Protein AF-A0AAW5QHX4-F1 (afdb_monomer_lite)

pLDDT: mean 93.36, std 10.66, range [34.94, 98.75]

Secondary structure (DSSP, 8-state):
---SSGGG--HHHHHHHTT---EEEEEEEETTEEEEEEEEESSPPPSS--EEEEEESSSSEEEEEESSS--EEEEE-----S-EEEEEEEETTT--EEEEEEETTEEEEEE--SS---SS-HHHHHHT-SSHHHHHHHT--EEEEEEEETTEEEEEEESSGGGTT-B---B-SSSEEEEEE-TTS-EEEEEEEE-PPPPPP--

Sequence (203 aa):
MTASTLAEMEIDDLVALASQDGFAGRLLDSSNHVEWERAVSFHPLGPTPDAGTLEALDADTLVEHGVFEEYTEHWRITDVSPDIEEYLLEDVETGATAVLVRVGECFAFGRSRDHAIGSEPLVEQILGAATVSDARALLDCEIAVGRIEDGRWTISASTLPYRSGRNLHPVFGHEIRTRDTAFDGTSITRRWRSVHPTPRSDT

Structure (mmCIF, N/CA/C/O backbone):
data_AF-A0AAW5QHX4-F1
#
_entry.id   AF-A0AAW5QHX4-F1
#
loop_
_atom_site.group_PDB
_atom_site.id
_atom_site.type_symbol
_atom_site.label_atom_id
_atom_site.label_alt_id
_atom_site.label_comp_id
_atom_site.label_asym_id
_atom_site.label_entity_id
_atom_site.label_seq_id
_atom_site.pdbx_PDB_ins_code
_atom_site.Cartn_x
_atom_site.Cartn_y
_atom_site.Cartn_z
_atom_site.occupancy
_atom_site.B_iso_or_equiv
_atom_site.auth_seq_id
_atom_site.auth_comp_id
_atom_site.auth_asym_id
_atom_site.auth_atom_id
_atom_site.pdbx_PDB_model_num
ATOM 1 N N . MET A 1 1 ? 2.110 -6.889 18.918 1.00 60.84 1 MET A N 1
ATOM 2 C CA . MET A 1 1 ? 0.668 -6.639 18.726 1.00 60.84 1 MET A CA 1
ATOM 3 C C . MET A 1 1 ? -0.068 -7.972 18.634 1.00 60.84 1 MET A C 1
ATOM 5 O O . MET A 1 1 ? 0.394 -8.837 17.899 1.00 60.84 1 MET A O 1
ATOM 9 N N . THR A 1 2 ? -1.151 -8.158 19.396 1.00 73.00 2 THR A N 1
ATOM 10 C CA . THR A 1 2 ? -1.965 -9.399 19.423 1.00 73.00 2 THR A CA 1
ATOM 11 C C . THR A 1 2 ? -3.389 -9.214 18.891 1.00 73.00 2 THR A C 1
ATOM 13 O O . THR A 1 2 ? -4.123 -10.195 18.797 1.00 73.00 2 THR A O 1
ATOM 16 N N . ALA A 1 3 ? -3.785 -7.977 18.570 1.00 81.00 3 ALA A N 1
ATOM 17 C CA . ALA A 1 3 ? -5.104 -7.660 18.035 1.00 81.00 3 ALA A CA 1
ATOM 18 C C . ALA A 1 3 ? -5.350 -8.399 16.711 1.00 81.00 3 ALA A C 1
ATOM 20 O O . ALA A 1 3 ? -4.496 -8.421 15.821 1.00 81.00 3 ALA A O 1
ATOM 21 N N . SER A 1 4 ? -6.526 -9.010 16.596 1.00 86.69 4 SER A N 1
ATOM 22 C CA . SER A 1 4 ? -6.960 -9.749 15.406 1.00 86.69 4 SER A CA 1
ATOM 23 C C . SER A 1 4 ? -7.750 -8.875 14.432 1.00 86.69 4 SER A C 1
ATOM 25 O O . SER A 1 4 ? -8.054 -9.318 13.324 1.00 86.69 4 SER A O 1
ATOM 27 N N . THR A 1 5 ? -8.084 -7.648 14.842 1.00 92.81 5 THR A N 1
ATOM 28 C CA . THR A 1 5 ? -8.862 -6.663 14.083 1.00 92.81 5 THR A CA 1
ATOM 29 C C . THR A 1 5 ? -8.418 -5.246 14.452 1.00 92.81 5 THR A C 1
ATOM 31 O O . THR A 1 5 ? -7.757 -5.044 15.472 1.00 92.81 5 THR A O 1
ATOM 34 N N . LEU A 1 6 ? -8.794 -4.249 13.648 1.00 91.62 6 LEU A N 1
ATOM 35 C CA . LEU A 1 6 ? -8.543 -2.840 13.970 1.00 91.62 6 LEU A CA 1
ATOM 36 C C . LEU A 1 6 ? -9.440 -2.347 15.119 1.00 91.62 6 LEU A C 1
ATOM 38 O O . LEU A 1 6 ? -9.006 -1.542 15.940 1.00 91.62 6 LEU A O 1
ATOM 42 N N . ALA A 1 7 ? -10.663 -2.882 15.231 1.00 93.31 7 ALA A N 1
ATOM 43 C CA . ALA A 1 7 ? -11.601 -2.568 16.309 1.00 93.31 7 ALA A CA 1
ATOM 44 C C . ALA A 1 7 ? -11.105 -2.954 17.716 1.00 93.31 7 ALA A C 1
ATOM 46 O O . ALA A 1 7 ? -11.607 -2.414 18.700 1.00 93.31 7 ALA A O 1
ATOM 47 N N . GLU A 1 8 ? -10.145 -3.873 17.822 1.00 93.88 8 GLU A N 1
ATOM 48 C CA . GLU A 1 8 ? -9.543 -4.311 19.089 1.00 93.88 8 GLU A CA 1
ATOM 49 C C . GLU A 1 8 ? -8.341 -3.459 19.528 1.00 93.88 8 GLU A C 1
ATOM 51 O O . GLU A 1 8 ? -7.884 -3.608 20.657 1.00 93.88 8 GLU A O 1
ATOM 56 N N . MET A 1 9 ? -7.803 -2.603 18.652 1.00 94.81 9 MET A N 1
ATOM 57 C CA . MET A 1 9 ? -6.551 -1.882 18.908 1.00 94.81 9 MET A CA 1
ATOM 58 C C . MET A 1 9 ? -6.767 -0.656 19.787 1.00 94.81 9 MET A C 1
ATOM 60 O O . MET A 1 9 ? -7.619 0.180 19.489 1.00 94.81 9 MET A O 1
ATOM 64 N N . GLU A 1 10 ? -5.974 -0.508 20.839 1.00 95.06 10 GLU A N 1
ATOM 65 C CA . GLU A 1 10 ? -5.978 0.696 21.674 1.00 95.06 10 GLU A CA 1
ATOM 66 C C . GLU A 1 10 ? -4.970 1.730 21.150 1.00 95.06 10 GLU A C 1
ATOM 68 O O . GLU A 1 10 ? -4.161 1.428 20.278 1.00 95.06 10 GLU A O 1
ATOM 73 N N . ILE A 1 11 ? -5.004 2.964 21.667 1.00 96.50 11 ILE A N 1
ATOM 74 C CA . ILE A 1 11 ? -4.164 4.070 21.162 1.00 96.50 11 ILE A CA 1
ATOM 75 C C . ILE A 1 11 ? -2.676 3.694 21.078 1.00 96.50 11 ILE A C 1
ATOM 77 O O . ILE A 1 11 ? -2.035 4.003 20.077 1.00 96.50 11 ILE A O 1
ATOM 81 N N . ASP A 1 12 ? -2.135 2.981 22.066 1.00 95.62 12 ASP A N 1
ATOM 82 C CA . ASP A 1 12 ? -0.731 2.552 22.048 1.00 95.62 12 ASP A CA 1
ATOM 83 C C . ASP A 1 12 ? -0.431 1.569 20.899 1.00 95.62 12 ASP A C 1
ATOM 85 O O . ASP A 1 12 ? 0.629 1.656 20.275 1.00 95.62 12 ASP A O 1
ATOM 89 N N . ASP A 1 13 ? -1.369 0.670 20.570 1.00 95.88 13 ASP A N 1
ATOM 90 C CA . ASP A 1 13 ? -1.253 -0.209 19.399 1.00 95.88 13 ASP A CA 1
ATOM 91 C C . ASP A 1 13 ? -1.285 0.612 18.104 1.00 95.88 13 ASP A C 1
ATOM 93 O O . ASP A 1 13 ? -0.508 0.346 17.189 1.00 95.88 13 ASP A O 1
ATOM 97 N N . LEU A 1 14 ? -2.151 1.630 18.030 1.00 97.00 14 LEU A N 1
ATOM 98 C CA . LEU A 1 14 ? -2.272 2.509 16.864 1.00 97.00 14 LEU A CA 1
ATOM 99 C C . LEU A 1 14 ? -1.002 3.337 16.641 1.00 97.00 14 LEU A C 1
ATOM 101 O O . LEU A 1 14 ? -0.522 3.434 15.515 1.00 97.00 14 LEU A O 1
ATOM 105 N N . VAL A 1 15 ? -0.417 3.889 17.705 1.00 97.25 15 VAL A N 1
ATOM 106 C CA . VAL A 1 15 ? 0.859 4.616 17.631 1.00 97.25 15 VAL A CA 1
ATOM 107 C C . VAL A 1 15 ? 1.984 3.688 17.171 1.00 97.25 15 VAL A C 1
ATOM 109 O O . VAL A 1 15 ? 2.786 4.076 16.323 1.00 97.25 15 VAL A O 1
ATOM 112 N N . ALA A 1 16 ? 2.024 2.448 17.669 1.00 95.88 16 ALA A N 1
ATOM 113 C CA . ALA A 1 16 ? 2.980 1.454 17.189 1.00 95.88 16 ALA A CA 1
ATOM 114 C C . ALA A 1 16 ? 2.744 1.097 15.710 1.00 95.88 16 ALA A C 1
ATOM 116 O O . ALA A 1 16 ? 3.697 0.944 14.953 1.00 95.88 16 ALA A O 1
ATOM 117 N N . LEU A 1 17 ? 1.487 0.997 15.272 1.00 95.56 17 LEU A N 1
ATOM 118 C CA . LEU A 1 17 ? 1.150 0.712 13.879 1.00 95.56 17 LEU A CA 1
ATOM 119 C C . LEU A 1 17 ? 1.551 1.853 12.938 1.00 95.56 17 LEU A C 1
ATOM 121 O O . LEU A 1 17 ? 2.014 1.596 11.827 1.00 95.56 17 LEU A O 1
ATOM 125 N N . ALA A 1 18 ? 1.406 3.094 13.403 1.00 96.75 18 ALA A N 1
ATOM 126 C CA . ALA A 1 18 ? 1.776 4.306 12.684 1.00 96.75 18 ALA A CA 1
ATOM 127 C C . ALA A 1 18 ? 3.294 4.483 12.518 1.00 96.75 18 ALA A C 1
ATOM 129 O O . ALA A 1 18 ? 3.707 5.342 11.748 1.00 96.75 18 ALA A O 1
ATOM 130 N N . SER A 1 19 ? 4.137 3.685 13.185 1.00 95.38 19 SER A N 1
ATOM 131 C CA . SER A 1 19 ? 5.585 3.703 12.935 1.00 95.38 19 SER A CA 1
ATOM 132 C C . SER A 1 19 ? 5.989 2.959 11.659 1.00 95.38 19 SER A C 1
ATOM 134 O O . SER A 1 19 ? 7.162 2.970 11.295 1.00 95.38 19 SER A O 1
ATOM 136 N N . GLN A 1 20 ? 5.060 2.236 11.032 1.00 95.81 20 GLN A N 1
ATOM 137 C CA . GLN A 1 20 ? 5.274 1.634 9.718 1.00 95.81 20 GLN A CA 1
ATOM 138 C C . GLN A 1 20 ? 5.227 2.709 8.633 1.00 95.81 20 GLN A C 1
ATOM 140 O O . GLN A 1 20 ? 4.690 3.789 8.858 1.00 95.81 20 GLN A O 1
ATOM 145 N N . ASP A 1 21 ? 5.721 2.383 7.444 1.00 94.25 21 ASP A N 1
ATOM 146 C CA . ASP A 1 21 ? 5.612 3.235 6.264 1.00 94.25 21 ASP A CA 1
ATOM 147 C C . ASP A 1 21 ? 5.217 2.398 5.041 1.00 94.25 21 ASP A C 1
ATOM 149 O O . ASP A 1 21 ? 5.340 1.169 5.039 1.00 94.25 21 ASP A O 1
ATOM 153 N N . GLY A 1 22 ? 4.703 3.062 4.014 1.00 95.81 22 GLY A N 1
ATOM 154 C CA . GLY A 1 22 ? 4.351 2.439 2.753 1.00 95.81 22 GLY A CA 1
ATOM 155 C C . GLY A 1 22 ? 3.412 3.290 1.911 1.00 95.81 22 GLY A C 1
ATOM 156 O O . GLY A 1 22 ? 2.576 4.052 2.404 1.00 95.81 22 GLY A O 1
ATOM 157 N N . PHE A 1 23 ? 3.512 3.102 0.605 1.00 97.50 23 PHE A N 1
ATOM 158 C CA . PHE A 1 23 ? 2.614 3.698 -0.368 1.00 97.50 23 PHE A CA 1
ATOM 159 C C . PHE A 1 23 ? 2.461 2.766 -1.572 1.00 97.50 2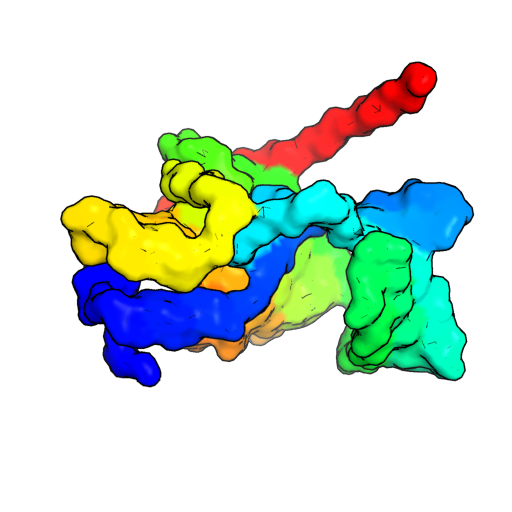3 PHE A C 1
ATOM 161 O O . PHE A 1 23 ? 3.187 1.784 -1.724 1.00 97.50 23 PHE A O 1
ATOM 168 N N . ALA A 1 24 ? 1.493 3.071 -2.428 1.00 97.81 24 ALA A N 1
ATOM 169 C CA . ALA A 1 24 ? 1.354 2.455 -3.736 1.00 97.81 24 ALA A CA 1
ATOM 170 C C . ALA A 1 24 ? 0.878 3.506 -4.738 1.00 97.81 24 ALA A C 1
ATOM 172 O O . ALA A 1 24 ? 0.090 4.395 -4.404 1.00 97.81 24 ALA A O 1
ATOM 173 N N . GLY A 1 25 ? 1.358 3.426 -5.971 1.00 95.69 25 GLY A N 1
ATOM 174 C CA . GLY A 1 25 ? 1.140 4.497 -6.926 1.00 95.69 25 GLY A CA 1
ATOM 175 C C . GLY A 1 25 ? 1.900 4.296 -8.220 1.00 95.69 25 GLY A C 1
ATOM 176 O O . GLY A 1 25 ? 2.147 3.162 -8.630 1.00 95.69 25 GLY A O 1
ATOM 177 N N . ARG A 1 26 ? 2.238 5.406 -8.869 1.00 93.38 26 ARG A N 1
ATOM 178 C CA . ARG A 1 26 ? 2.888 5.424 -10.178 1.00 93.38 26 ARG A CA 1
ATOM 179 C C . ARG A 1 26 ? 4.263 6.052 -10.071 1.00 93.38 26 ARG A C 1
ATOM 181 O O . ARG A 1 26 ? 4.447 7.013 -9.332 1.00 93.38 26 ARG A O 1
ATOM 188 N N . LEU A 1 27 ? 5.189 5.533 -10.864 1.00 93.50 27 LEU A N 1
ATOM 189 C CA . LEU A 1 27 ? 6.462 6.184 -11.117 1.00 93.50 27 LEU A CA 1
ATOM 190 C C . LEU A 1 27 ? 6.317 7.061 -12.361 1.00 93.50 27 LEU A C 1
ATOM 192 O O . LEU A 1 27 ? 5.899 6.577 -13.417 1.00 93.50 27 LEU A O 1
ATOM 196 N N . LEU A 1 28 ? 6.624 8.343 -12.227 1.00 94.44 28 LEU A N 1
ATOM 197 C CA . LEU A 1 28 ? 6.610 9.315 -13.310 1.00 94.44 28 LEU A CA 1
ATOM 198 C C . LEU A 1 28 ? 8.053 9.654 -13.680 1.00 94.44 28 LEU A C 1
ATOM 200 O O . LEU A 1 28 ? 8.866 9.942 -12.809 1.00 94.44 28 LEU A O 1
ATOM 204 N N . ASP A 1 29 ? 8.367 9.611 -14.971 1.00 93.62 29 ASP A N 1
ATOM 205 C CA . ASP A 1 29 ? 9.672 10.019 -15.485 1.00 93.62 29 ASP A CA 1
ATOM 206 C C . ASP A 1 29 ? 9.641 11.524 -15.778 1.00 93.62 29 ASP A C 1
ATOM 208 O O . ASP A 1 29 ? 9.031 11.976 -16.753 1.00 93.62 29 ASP A O 1
ATOM 212 N N . SER A 1 30 ? 10.268 12.302 -14.899 1.00 89.06 30 SER A N 1
ATOM 213 C CA . SER A 1 30 ? 10.600 13.698 -15.147 1.00 89.06 30 SER A CA 1
ATOM 214 C C . SER A 1 30 ? 12.003 13.703 -15.768 1.00 89.06 30 SER A C 1
ATOM 216 O O . SER A 1 30 ? 12.924 13.106 -15.248 1.00 89.06 30 SER A O 1
ATOM 218 N N . SER A 1 31 ? 12.228 14.385 -16.890 1.00 86.38 31 SER A N 1
ATOM 219 C CA . SER A 1 31 ? 13.462 14.267 -17.714 1.00 86.38 31 SER A CA 1
ATOM 220 C C . SER A 1 31 ? 14.851 14.197 -17.020 1.00 86.38 31 SER A C 1
ATOM 222 O O . SER A 1 31 ? 15.821 13.788 -17.658 1.00 86.38 31 SER A O 1
ATOM 224 N N . ASN A 1 32 ? 14.985 14.634 -15.763 1.00 91.88 32 ASN A N 1
ATOM 225 C CA . ASN A 1 32 ? 16.193 14.560 -14.939 1.00 91.88 32 ASN A CA 1
ATOM 226 C C . ASN A 1 32 ? 16.053 13.785 -13.603 1.00 91.88 32 ASN A C 1
ATOM 228 O O . ASN A 1 32 ? 17.057 13.665 -12.904 1.00 91.88 32 ASN A O 1
ATOM 232 N N . HIS A 1 33 ? 14.864 13.317 -13.215 1.00 95.75 33 HIS A N 1
ATOM 233 C CA . HIS A 1 33 ? 14.592 12.559 -11.984 1.00 95.75 33 HIS A CA 1
ATOM 234 C C . HIS A 1 33 ? 13.249 11.820 -12.085 1.00 95.75 33 HIS A C 1
ATOM 236 O O . HIS A 1 33 ? 12.408 12.172 -12.895 1.00 95.75 33 HIS A O 1
ATOM 242 N N . VAL A 1 34 ? 12.989 10.828 -11.247 1.00 96.94 34 VAL A N 1
ATOM 243 C CA . VAL A 1 34 ? 11.655 10.213 -11.185 1.00 96.94 34 VAL A CA 1
ATOM 244 C C . VAL A 1 34 ? 10.858 10.774 -10.014 1.00 96.94 34 VAL A C 1
ATOM 246 O O . VAL A 1 34 ? 11.438 11.188 -9.010 1.00 96.94 34 VAL A O 1
ATOM 249 N N . GLU A 1 35 ? 9.535 10.788 -10.149 1.00 96.62 35 GLU A N 1
ATOM 250 C CA . GLU A 1 35 ? 8.597 11.191 -9.099 1.00 96.62 35 GLU A CA 1
ATOM 251 C C . GLU A 1 35 ? 7.646 10.036 -8.768 1.00 96.62 35 GLU A C 1
ATOM 253 O O . GLU A 1 35 ? 7.089 9.392 -9.664 1.00 96.62 35 GLU A O 1
ATOM 258 N N . TRP A 1 36 ? 7.422 9.785 -7.479 1.00 95.62 36 TRP A N 1
ATOM 259 C CA . TRP A 1 36 ? 6.459 8.794 -7.005 1.00 95.62 36 TRP A CA 1
ATOM 260 C C . TRP A 1 36 ? 5.112 9.469 -6.736 1.00 95.62 36 TRP A C 1
ATOM 262 O O . TRP A 1 36 ? 4.875 10.094 -5.701 1.00 95.62 36 TRP A O 1
ATOM 272 N N . GLU A 1 37 ? 4.175 9.306 -7.669 1.00 94.25 37 GLU A N 1
ATOM 273 C CA . GLU A 1 37 ? 2.786 9.727 -7.489 1.00 94.25 37 GLU A CA 1
ATOM 274 C C . GLU A 1 37 ? 2.058 8.708 -6.602 1.00 94.25 37 GLU A C 1
ATOM 276 O O . GLU A 1 37 ? 1.642 7.637 -7.056 1.00 94.25 37 GLU A O 1
ATOM 281 N N . ARG A 1 38 ? 1.898 9.039 -5.316 1.00 95.31 38 ARG A N 1
ATOM 282 C CA . ARG A 1 38 ? 1.279 8.165 -4.307 1.00 95.31 38 ARG A CA 1
ATOM 283 C C . ARG A 1 38 ? -0.254 8.192 -4.402 1.00 95.31 38 ARG A C 1
ATOM 285 O O . ARG A 1 38 ? -0.908 9.076 -3.854 1.00 95.31 38 ARG A O 1
ATOM 292 N N . ALA A 1 39 ? -0.839 7.191 -5.062 1.00 95.50 39 ALA A N 1
ATOM 293 C CA . ALA A 1 39 ? -2.295 7.005 -5.150 1.00 95.50 39 ALA A CA 1
ATOM 294 C C . ALA A 1 39 ? -2.904 6.459 -3.843 1.00 95.50 39 ALA A C 1
ATOM 296 O O . ALA A 1 39 ? -4.051 6.747 -3.503 1.00 95.50 39 ALA A O 1
ATOM 297 N N . VAL A 1 40 ? -2.119 5.669 -3.111 1.00 97.50 40 VAL A N 1
ATOM 298 C CA . VAL A 1 40 ? -2.380 5.202 -1.750 1.00 97.50 40 VAL A CA 1
ATOM 299 C C . VAL A 1 40 ? -1.157 5.563 -0.921 1.00 97.50 40 VAL A C 1
ATOM 301 O O . VAL A 1 40 ? -0.047 5.202 -1.297 1.00 97.50 40 VAL A O 1
ATOM 304 N N . SER A 1 41 ? -1.342 6.242 0.209 1.00 97.12 41 SER A N 1
ATOM 305 C CA . SER A 1 41 ? -0.244 6.605 1.110 1.00 97.12 41 SER A CA 1
ATOM 306 C C . SER A 1 41 ? -0.620 6.284 2.547 1.00 97.12 41 SER A C 1
ATOM 308 O O . SER A 1 41 ? -1.697 6.672 3.014 1.00 97.12 41 SER A O 1
ATOM 310 N N . PHE A 1 42 ? 0.252 5.565 3.253 1.00 97.38 42 PHE A N 1
ATOM 311 C CA . PHE A 1 42 ? 0.030 5.246 4.658 1.00 97.38 42 PHE A CA 1
ATOM 312 C C . PHE A 1 42 ? 0.167 6.499 5.530 1.00 97.38 42 PHE A C 1
ATOM 314 O O . PHE A 1 42 ? -0.684 6.737 6.383 1.00 97.38 42 PHE A O 1
ATOM 321 N N . HIS A 1 43 ? 1.139 7.358 5.234 1.00 96.94 43 HIS A N 1
ATOM 322 C CA . HIS A 1 43 ? 1.298 8.663 5.876 1.00 96.94 43 HIS A CA 1
ATOM 323 C C . HIS A 1 43 ? 0.736 9.810 5.027 1.00 96.94 43 HIS A C 1
ATOM 325 O O . HIS A 1 43 ? 0.585 9.658 3.809 1.00 96.94 43 HIS A O 1
ATOM 331 N N . PRO A 1 44 ? 0.424 10.963 5.645 1.00 95.88 44 PRO A N 1
ATOM 332 C CA . PRO A 1 44 ? 0.208 12.216 4.928 1.00 95.88 44 PRO A CA 1
ATOM 333 C C . PRO A 1 44 ? 1.339 12.513 3.946 1.00 95.88 44 PRO A C 1
ATOM 335 O O . PRO A 1 44 ? 2.493 12.164 4.191 1.00 95.88 44 PRO A O 1
ATOM 338 N N . LEU A 1 45 ? 1.007 13.172 2.837 1.00 93.38 45 LEU A N 1
ATOM 339 C CA . LEU A 1 45 ? 2.021 13.616 1.887 1.00 93.38 45 LEU A CA 1
ATOM 340 C C . LEU A 1 45 ? 2.872 14.726 2.510 1.00 93.38 45 LEU A C 1
ATOM 342 O O . LEU A 1 45 ? 2.346 15.613 3.188 1.00 93.38 45 LEU A O 1
ATOM 346 N N . GLY A 1 46 ? 4.178 14.667 2.254 1.00 89.88 46 GLY A N 1
ATOM 347 C CA . GLY A 1 46 ? 5.123 15.695 2.667 1.00 89.88 46 GLY A CA 1
ATOM 348 C C . GLY A 1 46 ? 4.902 17.035 1.949 1.00 89.88 46 GLY A C 1
ATOM 349 O O . GLY A 1 46 ? 4.119 17.133 1.000 1.00 89.88 46 GLY A O 1
ATOM 350 N N . PRO A 1 47 ? 5.598 18.097 2.391 1.00 91.00 47 PRO A N 1
ATOM 351 C CA . PRO A 1 47 ? 5.502 19.427 1.785 1.00 91.00 47 PRO A CA 1
ATOM 352 C C . PRO A 1 47 ? 6.137 19.507 0.387 1.00 91.00 47 PRO A C 1
ATOM 354 O O . PRO A 1 47 ? 5.895 20.470 -0.344 1.00 91.00 47 PRO A O 1
ATOM 357 N N . THR A 1 48 ? 6.962 18.525 0.026 1.00 93.50 48 THR A N 1
ATOM 358 C CA . THR A 1 48 ? 7.658 18.413 -1.256 1.00 93.50 48 THR A CA 1
ATOM 359 C C . THR A 1 48 ? 7.251 17.131 -1.981 1.00 93.50 48 THR A C 1
ATOM 361 O O . THR A 1 48 ? 6.837 16.173 -1.326 1.00 93.50 48 THR A O 1
ATOM 364 N N . PRO A 1 49 ? 7.348 17.094 -3.323 1.00 92.75 49 PRO A N 1
ATOM 365 C CA . PRO A 1 49 ? 7.166 15.859 -4.075 1.00 92.75 49 PRO A CA 1
ATOM 366 C C . PRO A 1 49 ? 8.129 14.767 -3.605 1.00 92.75 49 PRO A C 1
ATOM 368 O O . PRO A 1 49 ? 9.273 15.053 -3.254 1.00 92.75 49 PRO A O 1
ATOM 371 N N . ASP A 1 50 ? 7.661 13.526 -3.646 1.00 94.88 50 ASP A N 1
ATOM 372 C CA . ASP A 1 50 ? 8.500 12.345 -3.478 1.00 94.88 50 ASP A CA 1
ATOM 373 C C . ASP A 1 50 ? 9.245 12.098 -4.793 1.00 94.88 50 ASP A C 1
ATOM 375 O O . ASP A 1 50 ? 8.617 11.812 -5.817 1.00 94.88 50 ASP A O 1
ATOM 379 N N . ALA A 1 51 ? 10.555 12.337 -4.797 1.00 96.81 51 ALA A N 1
ATOM 380 C CA . ALA A 1 51 ? 11.328 12.496 -6.018 1.00 96.81 51 ALA A CA 1
ATOM 381 C C . ALA A 1 51 ? 12.804 12.169 -5.811 1.00 96.81 51 ALA A C 1
ATOM 383 O O . ALA A 1 51 ? 13.409 12.572 -4.813 1.00 96.81 51 ALA A O 1
ATOM 384 N N . GLY A 1 52 ? 13.404 11.533 -6.815 1.00 97.25 52 GLY A N 1
ATOM 385 C CA . GLY A 1 52 ? 14.694 10.881 -6.665 1.00 97.25 52 GLY A CA 1
ATOM 386 C C . GLY A 1 52 ? 15.408 10.675 -7.993 1.00 97.25 52 GLY A C 1
ATOM 387 O O . GLY A 1 52 ? 14.793 10.489 -9.044 1.00 97.25 52 GLY A O 1
ATOM 388 N N . THR A 1 53 ? 16.735 10.718 -7.967 1.00 97.81 53 THR A N 1
ATOM 389 C CA . THR A 1 53 ? 17.567 10.310 -9.104 1.00 97.81 53 THR A CA 1
ATOM 390 C C . THR A 1 53 ? 17.982 8.859 -8.938 1.00 97.81 53 THR A C 1
ATOM 392 O O . THR A 1 53 ? 18.425 8.474 -7.858 1.00 97.81 53 THR A O 1
ATOM 395 N N . LEU A 1 54 ? 17.885 8.082 -10.015 1.00 96.25 54 LEU A N 1
ATOM 396 C CA . LEU A 1 54 ? 18.206 6.658 -10.030 1.00 96.25 54 LEU A CA 1
ATOM 397 C C . LEU A 1 54 ? 19.532 6.420 -10.760 1.00 96.25 54 LEU A C 1
ATOM 399 O O . LEU A 1 54 ? 19.683 6.803 -11.921 1.00 96.25 54 LEU A O 1
ATOM 403 N N . GLU A 1 55 ? 20.480 5.755 -10.104 1.00 95.94 55 GLU A N 1
ATOM 404 C CA . GLU A 1 55 ? 21.752 5.338 -10.701 1.00 95.94 55 GLU A CA 1
ATOM 405 C C . GLU A 1 55 ? 21.991 3.836 -10.518 1.00 95.94 55 GLU A C 1
ATOM 407 O O . GLU A 1 55 ? 21.767 3.273 -9.450 1.00 95.94 55 GLU A O 1
ATOM 412 N N . ALA A 1 56 ? 22.455 3.156 -11.567 1.00 96.56 56 ALA A N 1
ATOM 413 C CA . ALA A 1 56 ? 22.863 1.761 -11.443 1.00 96.56 56 ALA A CA 1
ATOM 414 C C . ALA A 1 56 ? 24.202 1.688 -10.696 1.00 96.56 56 ALA A C 1
ATOM 416 O O . ALA A 1 56 ? 25.208 2.213 -11.180 1.00 96.56 56 ALA A O 1
ATOM 417 N N . LEU A 1 57 ? 24.219 1.018 -9.542 1.00 96.69 57 LEU A N 1
ATOM 418 C CA . LEU A 1 57 ? 25.452 0.736 -8.807 1.00 96.69 57 LEU A CA 1
ATOM 419 C C . LEU A 1 57 ? 26.209 -0.430 -9.449 1.00 96.69 57 LEU A C 1
ATOM 421 O O . LEU A 1 57 ? 27.429 -0.388 -9.607 1.00 96.69 57 LEU A O 1
ATOM 425 N N . ASP A 1 58 ? 25.464 -1.467 -9.826 1.00 96.06 58 ASP A N 1
ATOM 426 C CA . ASP A 1 58 ? 25.948 -2.659 -10.513 1.00 96.06 58 ASP A CA 1
ATOM 427 C C . ASP A 1 58 ? 24.811 -3.308 -11.335 1.00 96.06 58 ASP A C 1
ATOM 429 O O . ASP A 1 58 ? 23.862 -2.638 -11.738 1.00 96.06 58 ASP A O 1
ATOM 433 N N . ALA A 1 59 ? 24.940 -4.596 -11.671 1.00 94.31 59 ALA A N 1
ATOM 434 C CA . ALA A 1 59 ? 23.984 -5.296 -12.526 1.00 94.31 59 ALA A CA 1
ATOM 435 C C . ALA A 1 59 ? 22.639 -5.609 -11.845 1.00 94.31 59 ALA A C 1
ATOM 437 O O . ALA A 1 59 ? 21.665 -5.852 -12.557 1.00 94.31 59 ALA A O 1
ATOM 438 N N . ASP A 1 60 ? 22.586 -5.651 -10.510 1.00 96.12 60 ASP A N 1
ATOM 439 C CA . ASP A 1 60 ? 21.382 -6.013 -9.752 1.00 96.12 60 ASP A CA 1
ATOM 440 C C . ASP A 1 60 ? 20.973 -4.974 -8.701 1.00 96.12 60 ASP A C 1
ATOM 442 O O . ASP A 1 60 ? 19.928 -5.135 -8.068 1.00 96.12 60 ASP A O 1
ATOM 446 N N . THR A 1 61 ? 21.758 -3.910 -8.531 1.00 97.00 61 THR A N 1
ATOM 447 C CA . THR A 1 61 ? 21.532 -2.886 -7.517 1.00 97.00 61 THR A CA 1
ATOM 448 C C . THR A 1 61 ? 21.410 -1.491 -8.133 1.00 97.00 61 THR A C 1
ATOM 450 O O . THR A 1 61 ? 22.276 -1.028 -8.880 1.00 97.00 61 THR A O 1
ATOM 453 N N . LEU A 1 62 ? 20.337 -0.798 -7.761 1.00 97.19 62 LEU A N 1
ATOM 454 C CA . LEU A 1 62 ? 20.061 0.601 -8.063 1.00 97.19 62 LEU A CA 1
ATOM 455 C C . LEU A 1 62 ? 20.243 1.438 -6.792 1.00 97.19 62 LEU A C 1
ATOM 457 O O . LEU A 1 62 ? 19.809 1.022 -5.718 1.00 97.19 62 LEU A O 1
ATOM 461 N N . VAL A 1 63 ? 20.868 2.605 -6.903 1.00 98.00 63 VAL A N 1
ATOM 462 C CA . VAL A 1 63 ? 20.876 3.616 -5.843 1.00 98.00 63 VAL A CA 1
ATOM 463 C C . VAL A 1 63 ? 19.896 4.712 -6.214 1.00 98.00 63 VAL A C 1
ATOM 465 O O . VAL A 1 63 ? 19.889 5.206 -7.342 1.00 98.00 63 VAL A O 1
ATOM 468 N N . GLU A 1 64 ? 19.078 5.086 -5.249 1.00 97.75 64 GLU A N 1
ATOM 469 C CA . GLU A 1 64 ? 18.202 6.239 -5.318 1.00 97.75 64 GLU A CA 1
ATOM 470 C C . GLU A 1 64 ? 18.721 7.328 -4.383 1.00 97.75 64 GLU A C 1
ATOM 472 O O . GLU A 1 64 ? 19.055 7.051 -3.229 1.00 97.75 64 GLU A O 1
ATOM 477 N N . HIS A 1 65 ? 18.763 8.565 -4.874 1.00 98.12 65 HIS A N 1
ATOM 478 C CA . HIS A 1 65 ? 19.064 9.750 -4.068 1.00 98.12 65 HIS A CA 1
ATOM 479 C C . HIS A 1 65 ? 17.900 10.725 -4.124 1.00 98.12 65 HIS A C 1
ATOM 481 O O . HIS A 1 65 ? 17.456 11.066 -5.222 1.00 98.12 65 HIS A O 1
ATOM 487 N N . GLY A 1 66 ? 17.459 11.208 -2.965 1.00 97.25 66 GLY A N 1
ATOM 488 C CA . GLY A 1 66 ? 16.382 12.188 -2.876 1.00 97.25 66 GLY A CA 1
ATOM 489 C C . GLY A 1 66 ? 16.724 13.523 -3.543 1.00 97.25 66 GLY A C 1
ATOM 490 O O . GLY A 1 66 ? 17.841 14.033 -3.437 1.00 97.25 66 GLY A O 1
ATOM 491 N N . VAL A 1 67 ? 15.748 14.103 -4.246 1.00 97.19 67 VAL A N 1
ATOM 492 C CA . VAL A 1 67 ? 15.883 15.406 -4.926 1.00 97.19 67 VAL A CA 1
ATOM 493 C C . VAL A 1 67 ? 15.552 16.567 -3.989 1.00 97.19 67 VAL A C 1
ATOM 495 O O . VAL A 1 67 ? 16.256 17.579 -3.986 1.00 97.19 67 VAL A O 1
ATOM 498 N N . PHE A 1 68 ? 14.471 16.442 -3.215 1.00 95.62 68 PHE A N 1
ATOM 499 C CA . PHE A 1 68 ? 13.984 17.496 -2.314 1.00 95.62 68 PHE A CA 1
ATOM 500 C C . PHE A 1 68 ? 14.259 17.210 -0.836 1.00 95.62 68 PHE A C 1
ATOM 502 O O . PHE A 1 68 ? 14.206 18.128 -0.017 1.00 95.62 68 PHE A O 1
ATOM 509 N N . GLU A 1 69 ? 14.592 15.963 -0.509 1.00 93.50 69 GLU A N 1
ATOM 510 C CA . GLU A 1 69 ? 14.929 15.504 0.835 1.00 93.50 69 GLU A CA 1
ATOM 511 C C . GLU A 1 69 ? 16.270 14.762 0.813 1.00 93.50 69 GLU A C 1
ATOM 513 O O . GLU A 1 69 ? 16.647 14.163 -0.193 1.00 93.50 69 GLU A O 1
ATOM 518 N N . GLU A 1 70 ? 17.019 14.821 1.915 1.00 95.75 70 GLU A N 1
ATOM 519 C CA . GLU A 1 70 ? 18.335 14.185 2.017 1.00 95.75 70 GLU A CA 1
ATOM 520 C C . GLU A 1 70 ? 18.181 12.719 2.440 1.00 95.75 70 GLU A C 1
ATOM 522 O O . GLU A 1 70 ? 18.118 12.400 3.628 1.00 95.75 70 GLU A O 1
ATOM 527 N N . TYR A 1 71 ? 18.126 11.822 1.456 1.00 95.00 71 TYR A N 1
ATOM 528 C CA . TYR A 1 71 ? 18.138 10.379 1.677 1.00 95.00 71 TYR A CA 1
ATOM 529 C C . TYR A 1 71 ? 18.878 9.632 0.562 1.00 95.00 71 TYR A C 1
ATOM 531 O O . TYR A 1 71 ? 19.034 10.130 -0.556 1.00 95.00 71 TYR A O 1
ATOM 539 N N . THR A 1 72 ? 19.310 8.411 0.883 1.00 97.44 72 THR A N 1
ATOM 540 C CA . THR A 1 72 ? 19.878 7.457 -0.073 1.00 97.44 72 THR A CA 1
ATOM 541 C C . THR A 1 72 ? 19.318 6.069 0.207 1.00 97.44 72 THR A C 1
ATOM 543 O O . THR A 1 72 ? 19.458 5.560 1.323 1.00 97.44 72 THR A O 1
ATOM 546 N N . GLU A 1 73 ? 18.754 5.429 -0.812 1.00 97.31 73 GLU A N 1
ATOM 547 C CA . GLU A 1 73 ? 18.244 4.059 -0.741 1.00 97.31 73 GLU A CA 1
ATOM 548 C C . GLU A 1 73 ? 18.959 3.151 -1.741 1.00 97.31 73 GLU A C 1
ATOM 550 O O . GLU A 1 73 ? 19.344 3.568 -2.830 1.00 97.31 73 GLU A O 1
ATOM 555 N N . HIS A 1 74 ? 19.158 1.888 -1.357 1.00 97.56 74 HIS A N 1
ATOM 556 C CA . HIS A 1 74 ? 19.754 0.871 -2.219 1.00 97.56 74 HIS A CA 1
ATOM 557 C C . HIS A 1 74 ? 18.720 -0.213 -2.510 1.00 97.56 74 HIS A C 1
ATOM 559 O O . HIS A 1 74 ? 18.331 -0.974 -1.620 1.00 97.56 74 HIS A O 1
ATOM 565 N N . TRP A 1 75 ? 18.324 -0.315 -3.771 1.00 96.94 75 TRP A N 1
ATOM 566 C CA . TRP A 1 75 ? 17.329 -1.255 -4.258 1.00 96.94 75 TRP A CA 1
ATOM 567 C C . TRP A 1 75 ? 18.015 -2.419 -4.959 1.00 96.94 75 TRP A C 1
ATOM 569 O O . TRP A 1 75 ? 18.615 -2.249 -6.016 1.00 96.94 75 TRP A O 1
ATOM 579 N N . ARG A 1 76 ? 17.915 -3.619 -4.380 1.00 96.75 76 ARG A N 1
ATOM 580 C CA . ARG A 1 76 ? 18.416 -4.848 -5.005 1.00 96.75 76 ARG A CA 1
ATOM 581 C C . ARG A 1 76 ? 17.287 -5.606 -5.688 1.00 96.75 76 ARG A C 1
ATOM 583 O O . ARG A 1 76 ? 16.270 -5.912 -5.063 1.00 96.75 76 ARG A O 1
ATOM 590 N N . ILE A 1 77 ? 17.516 -6.000 -6.933 1.00 94.38 77 ILE A N 1
ATOM 591 C CA . ILE A 1 77 ? 16.659 -6.926 -7.666 1.00 94.38 77 ILE A CA 1
ATOM 592 C C . ILE A 1 77 ? 16.719 -8.289 -6.974 1.00 94.38 77 ILE A C 1
ATOM 594 O O . ILE A 1 77 ? 17.775 -8.908 -6.857 1.00 94.38 77 ILE A O 1
ATOM 598 N N . THR A 1 78 ? 15.571 -8.759 -6.496 1.00 90.88 78 THR A N 1
ATOM 599 C CA . THR A 1 78 ? 15.455 -10.076 -5.849 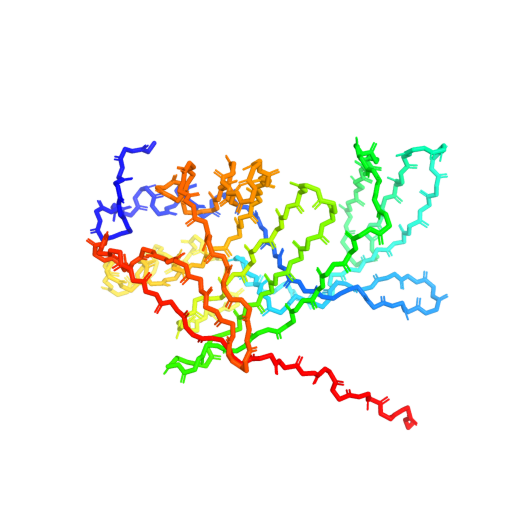1.00 90.88 78 THR A CA 1
ATOM 600 C C . THR A 1 78 ? 14.886 -11.136 -6.781 1.00 90.88 78 THR A C 1
ATOM 602 O O . TH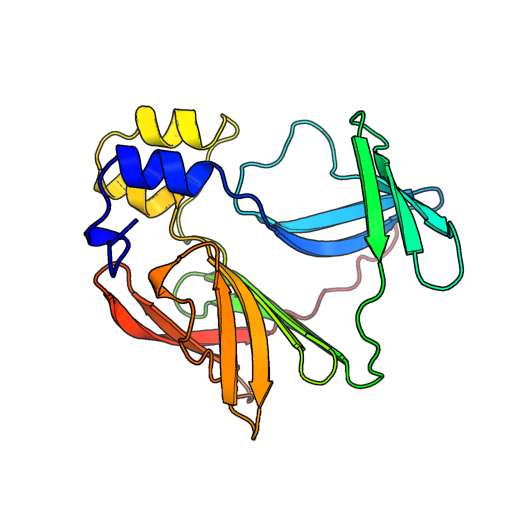R A 1 78 ? 15.201 -12.312 -6.615 1.00 90.88 78 THR A O 1
ATOM 605 N N . ASP A 1 79 ? 14.082 -10.724 -7.760 1.00 88.19 79 ASP A N 1
ATOM 606 C CA . ASP A 1 79 ? 13.493 -11.590 -8.773 1.00 88.19 79 ASP A CA 1
ATOM 607 C C . ASP A 1 79 ? 13.111 -10.768 -10.014 1.00 88.19 79 ASP A C 1
ATOM 609 O O . ASP A 1 79 ? 12.938 -9.548 -9.929 1.00 88.19 79 ASP A O 1
ATOM 613 N N . VAL A 1 80 ? 12.975 -11.430 -11.164 1.00 91.12 80 VAL A N 1
ATOM 614 C CA . VAL A 1 80 ? 12.538 -10.819 -12.425 1.00 91.12 80 VAL A CA 1
ATOM 615 C C . VAL A 1 80 ? 11.521 -11.715 -13.116 1.00 91.12 80 VAL A C 1
ATOM 617 O O . VAL A 1 80 ? 11.705 -12.924 -13.231 1.00 91.12 80 VAL A O 1
ATOM 620 N N . SER A 1 81 ? 10.455 -11.116 -13.636 1.00 94.75 81 SER A N 1
ATOM 621 C CA . SER A 1 81 ? 9.455 -11.836 -14.419 1.00 94.75 81 SER A CA 1
ATOM 622 C C . SER A 1 81 ? 8.946 -10.967 -15.566 1.00 94.75 81 SER A C 1
ATOM 624 O O . SER A 1 81 ? 8.711 -9.777 -15.353 1.00 94.75 81 SER A O 1
ATOM 626 N N . PRO A 1 82 ? 8.746 -11.534 -16.771 1.00 93.06 82 PRO A N 1
ATOM 627 C CA . PRO A 1 82 ? 8.055 -10.841 -17.854 1.00 93.06 82 PRO A CA 1
ATOM 628 C C . PRO A 1 82 ? 6.533 -10.771 -17.635 1.00 93.06 82 PRO A C 1
ATOM 630 O O . PRO A 1 82 ? 5.860 -9.995 -18.311 1.00 93.06 82 PRO A O 1
ATOM 633 N N . ASP A 1 83 ? 5.989 -11.569 -16.712 1.00 93.94 83 ASP A N 1
ATOM 634 C CA . ASP A 1 83 ? 4.559 -11.621 -16.413 1.00 93.94 83 ASP A CA 1
ATOM 635 C C . ASP A 1 83 ? 4.207 -10.531 -15.396 1.00 93.94 83 ASP A C 1
ATOM 637 O O . ASP A 1 83 ? 4.297 -10.743 -14.181 1.00 93.94 83 ASP A O 1
ATOM 641 N N . ILE A 1 84 ? 3.836 -9.357 -15.910 1.00 94.62 84 ILE A N 1
ATOM 642 C CA . ILE A 1 84 ? 3.508 -8.171 -15.116 1.00 94.62 84 ILE A CA 1
ATOM 643 C C . ILE A 1 84 ? 2.044 -7.793 -15.338 1.00 94.62 84 ILE A C 1
ATOM 645 O O . ILE A 1 84 ? 1.588 -7.658 -16.473 1.00 94.62 84 ILE A O 1
ATOM 649 N N . GLU A 1 85 ? 1.314 -7.595 -14.243 1.00 95.00 85 GLU A N 1
ATOM 650 C CA . GLU A 1 85 ? -0.052 -7.068 -14.252 1.00 95.00 85 GLU A CA 1
ATOM 651 C C . GLU A 1 85 ? -0.132 -5.896 -13.272 1.00 95.00 85 GLU A C 1
ATOM 653 O O . GLU A 1 85 ? 0.315 -6.005 -12.130 1.00 95.00 85 GLU A O 1
ATOM 658 N N . GLU A 1 86 ? -0.720 -4.783 -13.703 1.00 95.25 86 GLU A N 1
ATOM 659 C CA . GLU A 1 86 ? -0.893 -3.583 -12.887 1.00 95.25 86 GLU A CA 1
ATOM 660 C C . GLU A 1 86 ? -2.320 -3.051 -13.002 1.00 95.25 86 GLU A C 1
ATOM 662 O O . GLU A 1 86 ? -2.914 -3.012 -14.082 1.00 95.25 86 GLU A O 1
ATOM 667 N N . TYR A 1 87 ? -2.885 -2.643 -11.871 1.00 96.44 87 TYR A N 1
ATOM 668 C CA . TYR A 1 87 ? -4.228 -2.091 -11.812 1.00 96.44 87 TYR A CA 1
ATOM 669 C C . TYR A 1 87 ? -4.282 -0.924 -10.839 1.00 96.44 87 TYR A C 1
ATOM 671 O O . TYR A 1 87 ? -4.024 -1.094 -9.648 1.00 96.44 87 TYR A O 1
ATOM 679 N N . LEU A 1 88 ? -4.719 0.232 -11.337 1.00 96.94 88 LEU A N 1
ATOM 680 C CA . LEU A 1 88 ? -5.314 1.273 -10.510 1.00 96.94 88 LEU A CA 1
ATOM 681 C C . LEU A 1 88 ? -6.810 0.979 -10.376 1.00 96.94 88 LEU A C 1
ATOM 683 O O . LEU A 1 88 ? -7.498 0.690 -11.360 1.00 96.94 88 LEU A O 1
ATOM 687 N N . LEU A 1 89 ? -7.300 1.004 -9.147 1.00 97.44 89 LEU A N 1
ATOM 688 C CA . LEU A 1 89 ? -8.616 0.520 -8.766 1.00 97.44 89 LEU A CA 1
ATOM 689 C C . LEU A 1 89 ? -9.354 1.576 -7.946 1.00 97.44 89 LEU A C 1
ATOM 691 O O . LEU A 1 89 ? -8.749 2.300 -7.163 1.00 97.44 89 LEU A O 1
ATOM 695 N N . GLU A 1 90 ? -10.672 1.600 -8.085 1.00 97.56 90 GLU A N 1
ATOM 696 C CA . GLU A 1 90 ? -11.586 2.384 -7.255 1.00 97.56 90 GLU A CA 1
ATOM 697 C C . GLU A 1 90 ? -12.614 1.435 -6.629 1.00 97.56 90 GLU A C 1
ATOM 699 O O . GLU A 1 90 ? -13.230 0.629 -7.339 1.00 97.56 90 GLU A O 1
ATOM 704 N N . ASP A 1 91 ? -12.773 1.490 -5.305 1.00 97.31 91 ASP A N 1
ATOM 705 C CA . ASP A 1 91 ? -13.780 0.717 -4.574 1.00 97.31 91 ASP A CA 1
ATOM 706 C C . ASP A 1 91 ? -15.176 1.151 -5.041 1.00 97.31 91 ASP A C 1
ATOM 708 O O . ASP A 1 91 ? -15.526 2.330 -5.011 1.00 97.31 91 ASP A O 1
ATOM 712 N N . VAL A 1 92 ? -15.992 0.196 -5.483 1.00 97.12 92 VAL A N 1
ATOM 713 C CA . VAL A 1 92 ? -17.334 0.467 -6.021 1.00 97.12 92 VAL A CA 1
ATOM 714 C C . VAL A 1 92 ? -18.280 1.021 -4.950 1.00 97.12 92 VAL A C 1
ATOM 716 O O . VAL A 1 92 ? -19.248 1.699 -5.292 1.00 97.12 92 VAL A O 1
ATOM 719 N N . GLU A 1 93 ? -18.035 0.722 -3.674 1.00 95.06 93 GLU A N 1
ATOM 720 C CA . GLU A 1 93 ? -18.913 1.098 -2.566 1.00 95.06 93 GLU A CA 1
ATOM 721 C C . GLU A 1 93 ? -18.455 2.387 -1.886 1.00 95.06 93 GLU A C 1
ATOM 723 O O . GLU A 1 93 ? -19.295 3.233 -1.577 1.00 95.06 93 GLU A O 1
ATOM 728 N N . THR A 1 94 ? -17.146 2.564 -1.684 1.00 94.38 94 THR A N 1
ATOM 729 C CA . THR A 1 94 ? -16.605 3.718 -0.942 1.00 94.38 94 THR A CA 1
ATOM 730 C C . THR A 1 94 ? -15.918 4.762 -1.819 1.00 94.38 94 THR A C 1
ATOM 732 O O . THR A 1 94 ? -15.707 5.886 -1.369 1.00 94.38 94 THR A O 1
ATOM 735 N N . GLY A 1 95 ? -15.550 4.418 -3.056 1.00 95.25 95 GLY A N 1
ATOM 736 C CA . GLY A 1 95 ? -14.704 5.252 -3.912 1.00 95.25 95 GLY A CA 1
ATOM 737 C C . GLY A 1 95 ? -13.229 5.277 -3.499 1.00 95.25 95 GLY A C 1
ATOM 738 O O . GLY A 1 95 ? -12.450 6.027 -4.080 1.00 95.25 95 GLY A O 1
ATOM 739 N N . ALA A 1 96 ? -12.821 4.486 -2.500 1.00 95.44 96 ALA A N 1
ATOM 740 C CA . ALA A 1 96 ? -11.432 4.439 -2.060 1.00 95.44 96 ALA A CA 1
ATOM 741 C C . ALA A 1 96 ? -10.519 3.860 -3.152 1.00 95.44 96 ALA A C 1
ATOM 743 O O . ALA A 1 96 ? -10.835 2.847 -3.779 1.00 95.44 96 ALA A O 1
ATOM 744 N N . THR A 1 97 ? -9.356 4.475 -3.343 1.00 97.00 97 THR A N 1
ATOM 745 C CA . THR A 1 97 ? -8.362 4.012 -4.314 1.00 97.00 97 THR A CA 1
ATOM 746 C C . THR A 1 97 ? -7.651 2.755 -3.825 1.00 97.00 97 THR A C 1
ATOM 748 O O . THR A 1 97 ? -7.314 2.631 -2.645 1.00 97.00 97 THR A O 1
ATOM 751 N N . ALA A 1 98 ? -7.354 1.843 -4.744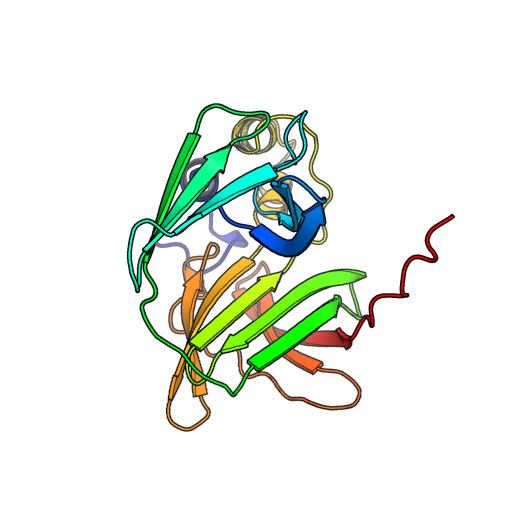 1.00 98.12 98 ALA A N 1
ATOM 752 C CA . ALA A 1 98 ? -6.432 0.743 -4.523 1.00 98.12 98 ALA A CA 1
ATOM 753 C C . ALA A 1 98 ? -5.484 0.561 -5.715 1.00 98.12 98 ALA A C 1
ATOM 755 O O . ALA A 1 98 ? -5.765 0.983 -6.834 1.00 98.12 98 ALA A O 1
ATOM 756 N N . VAL A 1 99 ? -4.349 -0.079 -5.469 1.00 98.44 99 VAL A N 1
ATOM 757 C CA . VAL A 1 99 ? -3.351 -0.448 -6.468 1.00 98.44 99 VAL A CA 1
ATOM 758 C C . VAL A 1 99 ? -3.044 -1.928 -6.290 1.00 98.44 99 VAL A C 1
ATOM 760 O O . VAL A 1 99 ? -2.767 -2.372 -5.178 1.00 98.44 99 VAL A O 1
ATOM 763 N N . LEU A 1 100 ? -3.095 -2.698 -7.372 1.00 98.31 100 LEU A N 1
ATOM 764 C CA . LEU A 1 100 ? -2.682 -4.100 -7.398 1.00 98.31 100 LEU A CA 1
ATOM 765 C C . LEU A 1 100 ? -1.578 -4.259 -8.438 1.00 98.31 100 LEU A C 1
ATOM 767 O O . LEU A 1 100 ? -1.801 -3.959 -9.607 1.00 98.31 100 LEU A O 1
ATOM 771 N N . VAL A 1 101 ? -0.420 -4.756 -8.015 1.00 97.25 101 VAL A N 1
ATOM 772 C CA . VAL A 1 101 ? 0.700 -5.085 -8.902 1.00 97.25 101 VAL A CA 1
ATOM 773 C C . VAL A 1 101 ? 1.062 -6.545 -8.705 1.00 97.25 101 VAL A C 1
ATOM 775 O O . VAL A 1 101 ? 1.153 -7.026 -7.576 1.00 97.25 101 VAL A O 1
ATOM 778 N N . ARG A 1 102 ? 1.293 -7.255 -9.802 1.00 96.81 102 ARG A N 1
ATOM 779 C CA . ARG A 1 102 ? 1.816 -8.616 -9.817 1.00 96.81 102 ARG A CA 1
ATOM 780 C C . ARG A 1 102 ? 3.044 -8.671 -10.710 1.00 96.81 102 ARG A C 1
ATOM 782 O O . ARG A 1 102 ? 3.012 -8.161 -11.823 1.00 96.81 102 ARG A O 1
ATOM 789 N N . VAL A 1 103 ? 4.083 -9.346 -10.228 1.00 96.56 103 VAL A N 1
ATOM 790 C CA . VAL A 1 103 ? 5.299 -9.664 -10.981 1.00 96.56 103 VAL A CA 1
ATOM 791 C C . VAL A 1 103 ? 5.592 -11.149 -10.778 1.00 96.56 103 VAL A C 1
ATOM 793 O O . VAL A 1 103 ? 6.042 -11.561 -9.709 1.00 96.56 103 VAL A O 1
ATOM 796 N N . GLY A 1 104 ? 5.279 -11.973 -11.781 1.00 96.19 104 GLY A N 1
ATOM 797 C CA . GLY A 1 104 ? 5.394 -13.432 -11.693 1.00 96.19 104 GLY A CA 1
ATOM 798 C C . GLY A 1 104 ? 4.559 -14.022 -10.551 1.00 96.19 104 GLY A C 1
ATOM 799 O O . GLY A 1 104 ? 3.323 -13.968 -10.574 1.00 96.19 104 GLY A O 1
ATOM 800 N N . GLU A 1 105 ? 5.244 -14.600 -9.562 1.00 97.06 105 GLU A N 1
ATOM 801 C CA . GLU A 1 105 ? 4.655 -15.196 -8.354 1.00 97.06 105 GLU A CA 1
ATOM 802 C C . GLU A 1 105 ? 4.613 -14.231 -7.158 1.00 97.06 105 GLU A C 1
ATOM 804 O O . GLU A 1 105 ? 4.147 -14.600 -6.083 1.00 97.06 105 GLU A O 1
ATOM 809 N N . CYS A 1 106 ? 5.061 -12.986 -7.317 1.00 97.69 106 CYS A N 1
ATOM 810 C CA . CYS A 1 106 ? 4.975 -11.954 -6.288 1.00 97.69 106 CYS A CA 1
ATOM 811 C C . CYS A 1 106 ? 3.827 -10.983 -6.583 1.00 97.69 106 CYS A C 1
ATOM 813 O O . CYS A 1 106 ? 3.515 -10.699 -7.741 1.00 97.69 106 CYS A O 1
ATOM 815 N N . PHE A 1 107 ? 3.217 -10.432 -5.534 1.00 98.12 107 PHE A N 1
ATOM 816 C CA . PHE A 1 107 ? 2.250 -9.346 -5.671 1.00 98.12 107 PHE A CA 1
ATOM 817 C C . PHE A 1 107 ? 2.387 -8.299 -4.568 1.00 98.12 107 PHE A C 1
ATOM 819 O O . PHE A 1 107 ? 2.830 -8.602 -3.459 1.00 98.12 107 PHE A O 1
ATOM 826 N N . ALA A 1 108 ? 1.932 -7.089 -4.871 1.00 98.31 108 ALA A N 1
ATOM 827 C CA . ALA A 1 108 ? 1.697 -6.013 -3.925 1.00 98.31 108 ALA A CA 1
ATOM 828 C C . ALA A 1 108 ? 0.262 -5.493 -4.079 1.00 98.31 108 ALA A C 1
ATOM 830 O O . ALA A 1 108 ? -0.266 -5.407 -5.188 1.00 98.31 108 ALA A O 1
ATOM 831 N N . PHE A 1 109 ? -0.378 -5.161 -2.964 1.00 98.69 109 PHE A N 1
ATOM 832 C CA . PHE A 1 109 ? -1.722 -4.603 -2.913 1.00 98.69 109 PHE A CA 1
ATOM 833 C C . PHE A 1 109 ? -1.750 -3.429 -1.936 1.00 98.69 109 PHE A C 1
ATOM 835 O O . PHE A 1 109 ? -1.516 -3.608 -0.743 1.00 98.69 109 PHE A O 1
ATOM 842 N N . GLY A 1 110 ? -2.034 -2.234 -2.444 1.00 98.38 110 GLY A N 1
ATOM 843 C CA . GLY A 1 110 ? -2.281 -1.040 -1.646 1.00 98.38 110 GLY A CA 1
ATOM 844 C C . GLY A 1 110 ? -3.760 -0.683 -1.685 1.00 98.38 110 GLY A C 1
ATOM 845 O O . GLY A 1 110 ? -4.340 -0.632 -2.763 1.00 98.38 110 GLY A O 1
ATOM 846 N N . ARG A 1 111 ? -4.380 -0.401 -0.544 1.00 97.50 111 ARG A N 1
ATOM 847 C CA . ARG A 1 111 ? -5.751 0.103 -0.432 1.00 97.50 111 ARG A CA 1
ATOM 848 C C . ARG A 1 111 ? -5.773 1.310 0.491 1.00 97.50 111 ARG A C 1
ATOM 850 O O . ARG A 1 111 ? -5.399 1.206 1.658 1.00 97.50 111 ARG A O 1
ATOM 857 N N . SER A 1 112 ? -6.312 2.416 -0.008 1.00 97.06 112 SER A N 1
ATOM 858 C CA . SER A 1 112 ? -6.555 3.601 0.801 1.00 97.06 112 SER A CA 1
ATOM 859 C C . SER A 1 112 ? -7.684 3.379 1.803 1.00 97.06 112 SER A C 1
ATOM 861 O O . SER A 1 112 ? -8.655 2.658 1.558 1.00 97.06 112 SER A O 1
ATOM 863 N N . ARG A 1 113 ? -7.565 4.064 2.931 1.00 94.81 113 ARG A N 1
ATOM 864 C CA . ARG A 1 113 ? -8.668 4.354 3.849 1.00 94.81 113 ARG A CA 1
ATOM 865 C C . ARG A 1 113 ? -9.772 5.154 3.152 1.00 94.81 113 ARG A C 1
ATOM 867 O O . ARG A 1 113 ? -9.495 5.930 2.236 1.00 94.81 113 ARG A O 1
ATOM 874 N N . ASP A 1 114 ? -11.004 4.982 3.619 1.00 91.00 114 ASP A N 1
ATOM 875 C CA . ASP A 1 114 ? -12.169 5.795 3.237 1.00 91.00 114 ASP A CA 1
ATOM 876 C C . ASP A 1 114 ? -12.295 7.081 4.081 1.00 91.00 114 ASP A C 1
ATOM 878 O O . ASP A 1 114 ? -13.241 7.854 3.931 1.00 91.00 114 ASP A O 1
ATOM 882 N N . HIS A 1 115 ? -11.312 7.326 4.950 1.00 88.56 115 HIS A N 1
ATOM 883 C CA . HIS A 1 115 ? -11.241 8.467 5.847 1.00 88.56 115 HIS A CA 1
ATOM 884 C C . HIS A 1 115 ? -10.157 9.456 5.405 1.00 88.56 115 HIS A C 1
ATOM 886 O O . HIS A 1 115 ? -9.006 9.080 5.181 1.00 88.56 115 HIS A O 1
ATOM 892 N N . ALA A 1 116 ? -10.499 10.740 5.300 1.00 88.19 116 ALA A N 1
ATOM 893 C CA . ALA A 1 116 ? -9.518 11.770 4.974 1.00 88.19 116 ALA A CA 1
ATOM 894 C C . ALA A 1 116 ? -8.501 11.940 6.115 1.00 88.19 116 ALA A C 1
ATOM 896 O O . ALA A 1 116 ? -8.868 11.903 7.285 1.00 88.19 116 ALA A O 1
ATOM 897 N N . ILE A 1 117 ? -7.234 12.172 5.770 1.00 93.31 117 ILE A N 1
ATOM 898 C CA . ILE A 1 117 ? -6.175 12.504 6.732 1.00 93.31 117 ILE A CA 1
ATOM 899 C C . ILE A 1 117 ? -5.738 13.951 6.531 1.00 93.31 117 ILE A C 1
ATOM 901 O O . ILE A 1 117 ? -5.765 14.466 5.411 1.00 93.31 117 ILE A O 1
ATOM 905 N N . GLY A 1 118 ? -5.357 14.612 7.621 1.00 93.06 118 GLY A N 1
ATOM 906 C CA . GLY A 1 118 ? -4.729 15.929 7.576 1.00 93.06 118 GLY A CA 1
ATOM 907 C C . GLY A 1 118 ? -3.272 15.857 7.113 1.00 93.06 118 GLY A C 1
ATOM 908 O O . GLY A 1 118 ? -2.749 14.778 6.839 1.00 93.06 118 GLY A O 1
ATOM 909 N N . SER A 1 119 ? -2.614 17.016 7.067 1.00 94.25 119 SER A N 1
ATOM 910 C CA . SER A 1 119 ? -1.190 17.156 6.724 1.00 94.25 119 SER A CA 1
ATOM 911 C C . SER A 1 119 ? -0.232 16.939 7.901 1.00 94.25 119 SER A C 1
ATOM 913 O O . SER A 1 119 ? 0.956 16.740 7.677 1.00 94.25 119 SER A O 1
ATOM 915 N N . GLU A 1 120 ? -0.723 17.003 9.141 1.00 95.75 120 GLU A N 1
ATOM 916 C CA . GLU A 1 120 ? 0.093 16.795 10.349 1.00 95.75 120 GLU A CA 1
ATOM 917 C C . GLU A 1 120 ? 0.589 15.345 10.444 1.00 95.75 120 GLU A C 1
ATOM 919 O O . GLU A 1 120 ? -0.091 14.457 9.932 1.00 95.75 120 GLU A O 1
ATOM 924 N N . PRO A 1 121 ? 1.699 15.039 11.136 1.00 96.06 121 PRO A N 1
ATOM 925 C CA . PRO A 1 121 ? 2.173 13.664 11.291 1.00 96.06 121 PRO A CA 1
ATOM 926 C C . PRO A 1 121 ? 1.078 12.705 11.784 1.00 96.06 121 PRO A C 1
ATOM 928 O O . PRO A 1 121 ? 0.311 13.028 12.693 1.00 96.06 121 PRO A O 1
ATOM 931 N N . LEU A 1 122 ? 1.014 11.493 11.219 1.00 96.94 122 LEU A N 1
ATOM 932 C CA . LEU A 1 122 ? -0.068 10.536 11.500 1.00 96.94 122 LEU A CA 1
ATOM 933 C C . LEU A 1 122 ? -0.222 10.228 13.000 1.00 96.94 122 LEU A C 1
ATOM 935 O O . LEU A 1 122 ? -1.338 10.135 13.504 1.00 96.94 122 LEU A O 1
ATOM 939 N N . VAL A 1 123 ? 0.893 10.129 13.730 1.00 97.69 123 VAL A N 1
ATOM 940 C CA . VAL A 1 123 ? 0.897 9.919 15.188 1.00 97.69 123 VAL A CA 1
ATOM 941 C C . VAL A 1 123 ? 0.224 11.077 15.931 1.00 97.69 123 VAL A C 1
ATOM 943 O O . VAL A 1 123 ? -0.525 10.839 16.876 1.00 97.69 123 VAL A O 1
ATOM 946 N N . GLU A 1 124 ? 0.438 12.321 15.505 1.00 97.69 124 GLU A N 1
ATOM 947 C CA . GLU A 1 124 ? -0.206 13.486 16.122 1.00 97.69 124 GLU A CA 1
ATOM 948 C C . GLU A 1 124 ? -1.712 13.490 15.857 1.00 97.69 124 GLU A C 1
ATOM 950 O O . GLU A 1 124 ? -2.497 13.764 16.766 1.00 97.69 124 GLU A O 1
ATOM 955 N N . GLN A 1 125 ? -2.130 13.095 14.651 1.00 97.62 125 GLN A N 1
ATOM 956 C CA . GLN A 1 125 ? -3.548 12.932 14.323 1.00 97.62 125 GLN A CA 1
ATOM 957 C C . GLN A 1 125 ? -4.209 11.835 15.174 1.00 97.62 125 GLN A C 1
ATOM 959 O O . GLN A 1 125 ? -5.319 12.029 15.665 1.00 97.62 125 GLN A O 1
ATOM 964 N N . ILE A 1 126 ? -3.520 10.711 15.400 1.00 97.69 126 ILE A N 1
ATOM 965 C CA . ILE A 1 126 ? -3.994 9.614 16.261 1.00 97.69 126 ILE A CA 1
ATOM 966 C C . ILE A 1 126 ? -4.166 10.088 17.708 1.00 97.69 126 ILE A C 1
ATOM 968 O O . ILE A 1 126 ? -5.215 9.858 18.308 1.00 97.69 126 ILE A O 1
ATOM 972 N N . LEU A 1 127 ? -3.161 10.768 18.268 1.00 97.75 127 LEU A N 1
ATOM 973 C CA . LEU A 1 127 ? -3.198 11.267 19.648 1.00 97.75 127 LEU A CA 1
ATOM 974 C C . LEU A 1 127 ? -4.210 12.408 19.839 1.00 97.75 127 LEU A C 1
ATOM 976 O O . LEU A 1 127 ? -4.737 12.584 20.937 1.00 97.75 127 LEU A O 1
ATOM 980 N N . GLY A 1 128 ? -4.472 13.179 18.781 1.00 96.75 128 GLY A N 1
ATOM 981 C CA . GLY A 1 128 ? -5.437 14.278 18.757 1.00 96.75 128 GLY A CA 1
ATOM 982 C C . GLY A 1 128 ? -6.866 13.878 18.372 1.00 96.75 128 GLY A C 1
ATOM 983 O O . GLY A 1 128 ? -7.743 14.743 18.349 1.00 96.75 128 GLY A O 1
ATOM 984 N N . ALA A 1 129 ? -7.121 12.606 18.055 1.00 96.69 129 ALA A N 1
ATOM 985 C CA . ALA A 1 129 ? -8.431 12.137 17.619 1.00 96.69 129 ALA A CA 1
ATOM 986 C C . ALA A 1 129 ? -9.504 12.316 18.711 1.00 96.69 129 ALA A C 1
ATOM 988 O O . ALA A 1 129 ? -9.266 12.077 19.896 1.00 96.69 129 ALA A O 1
ATOM 989 N N . ALA A 1 130 ? -10.723 12.699 18.311 1.00 96.31 130 ALA A N 1
ATOM 990 C CA . ALA A 1 130 ? -11.824 12.934 19.250 1.00 96.31 130 ALA A CA 1
ATOM 991 C C . ALA A 1 130 ? -12.285 11.647 19.955 1.00 96.31 130 ALA A C 1
ATOM 993 O O . ALA A 1 130 ? -12.730 11.684 21.105 1.00 96.31 130 ALA A O 1
ATOM 994 N N . THR A 1 131 ? -12.180 10.507 19.269 1.00 96.12 131 THR A N 1
ATOM 995 C CA . THR A 1 131 ? -12.486 9.185 19.811 1.00 96.12 131 THR A CA 1
ATOM 996 C C . THR A 1 131 ? -11.460 8.151 19.349 1.00 96.12 131 THR A C 1
ATOM 998 O O . THR A 1 131 ? -10.809 8.309 18.317 1.00 96.12 131 THR A O 1
ATOM 1001 N N . VAL A 1 132 ? -11.370 7.028 20.070 1.00 95.56 132 VAL A N 1
ATOM 1002 C CA . VAL A 1 132 ? -10.550 5.878 19.642 1.00 95.56 132 VAL A CA 1
ATOM 1003 C C . VAL A 1 132 ? -11.035 5.322 18.296 1.00 95.56 132 VAL A C 1
ATOM 1005 O O . VAL A 1 132 ? -10.234 4.839 17.504 1.00 95.56 132 VAL A O 1
ATOM 1008 N N . SER A 1 133 ? -12.336 5.416 17.999 1.00 95.00 133 SER A N 1
ATOM 1009 C CA . SER A 1 133 ? -12.871 4.993 16.701 1.00 95.00 133 SER A CA 1
ATOM 1010 C C . SER A 1 133 ? -12.336 5.853 15.556 1.00 95.00 133 SER A C 1
ATOM 1012 O O . SER A 1 133 ? -11.988 5.306 14.513 1.00 95.00 133 SER A O 1
ATOM 1014 N N . ASP A 1 134 ? -12.230 7.168 15.759 1.00 95.19 134 ASP A N 1
ATOM 1015 C CA . ASP A 1 134 ? -11.656 8.080 14.764 1.00 95.19 134 ASP A CA 1
ATOM 1016 C C . ASP A 1 134 ? -10.162 7.791 14.575 1.00 95.19 134 ASP A C 1
ATOM 1018 O O . ASP A 1 134 ? -9.695 7.663 13.446 1.00 95.19 134 ASP A O 1
ATOM 1022 N N . ALA A 1 135 ? -9.426 7.577 15.673 1.00 96.75 135 ALA A N 1
ATOM 1023 C CA . ALA A 1 135 ? -8.014 7.197 15.624 1.00 96.75 135 ALA A CA 1
ATOM 1024 C C . ALA A 1 135 ? -7.787 5.900 14.828 1.00 96.75 135 ALA A C 1
ATOM 1026 O O . ALA A 1 135 ? -6.871 5.812 14.013 1.00 96.75 135 ALA A O 1
ATOM 1027 N N . ARG A 1 136 ? -8.641 4.891 15.039 1.00 96.75 136 ARG A N 1
ATOM 1028 C CA . ARG A 1 136 ? -8.602 3.625 14.296 1.00 96.75 136 ARG A CA 1
ATOM 1029 C C . ARG A 1 136 ? -8.878 3.844 12.807 1.00 96.75 136 ARG A C 1
ATOM 1031 O O . ARG A 1 136 ? -8.169 3.275 11.987 1.00 96.75 136 ARG A O 1
ATOM 1038 N N . ALA A 1 137 ? -9.854 4.679 12.444 1.00 95.56 137 ALA A N 1
ATOM 1039 C CA . ALA A 1 137 ? -10.194 4.950 11.044 1.00 95.56 137 ALA A CA 1
ATOM 1040 C C . ALA A 1 137 ? -9.019 5.551 10.243 1.00 95.56 137 ALA A C 1
ATOM 1042 O O . ALA A 1 137 ? -8.845 5.223 9.069 1.00 95.56 137 ALA A O 1
ATOM 1043 N N . LEU A 1 138 ? -8.153 6.351 10.881 1.00 96.62 138 LEU A N 1
ATOM 1044 C CA . LEU A 1 138 ? -6.923 6.874 10.259 1.00 96.62 138 LEU A CA 1
ATOM 1045 C C . LEU A 1 138 ? -5.965 5.760 9.800 1.00 96.62 138 LEU A C 1
ATOM 1047 O O . LEU A 1 138 ? -5.192 5.947 8.857 1.00 96.62 138 LEU A O 1
ATOM 1051 N N . LEU A 1 139 ? -6.020 4.592 10.438 1.00 96.50 139 LEU A N 1
ATOM 1052 C CA . LEU A 1 139 ? -5.150 3.452 10.159 1.00 96.50 139 LEU A CA 1
ATOM 1053 C C . LEU A 1 139 ? -5.821 2.349 9.339 1.00 96.50 139 LEU A C 1
ATOM 1055 O O . LEU A 1 139 ? -5.176 1.338 9.069 1.00 96.50 139 LEU A O 1
ATOM 1059 N N . ASP A 1 140 ? -7.061 2.537 8.873 1.00 96.12 140 ASP A N 1
ATOM 1060 C CA . ASP A 1 140 ? -7.734 1.589 7.976 1.00 96.12 140 ASP A CA 1
ATOM 1061 C C . ASP A 1 140 ? -7.208 1.681 6.526 1.00 96.12 140 ASP A C 1
ATOM 1063 O O . ASP A 1 140 ? -7.956 1.870 5.565 1.00 96.12 140 ASP A O 1
ATOM 1067 N N . CYS A 1 141 ? -5.889 1.574 6.368 1.00 97.19 141 CYS A N 1
ATOM 1068 C CA . CYS A 1 141 ? -5.144 1.660 5.117 1.00 97.19 141 CYS A CA 1
ATOM 1069 C C . CYS A 1 141 ? -4.181 0.474 5.025 1.00 97.19 141 CYS A C 1
ATOM 1071 O O . CYS A 1 141 ? -3.337 0.272 5.902 1.00 97.19 141 CYS A O 1
ATOM 1073 N N . GLU A 1 142 ? -4.292 -0.303 3.951 1.00 97.75 142 GLU A N 1
ATOM 1074 C CA . GLU A 1 142 ? -3.483 -1.504 3.750 1.00 97.75 142 GLU A CA 1
ATOM 1075 C C . GLU A 1 142 ? -2.394 -1.247 2.706 1.00 97.75 142 GLU A C 1
ATOM 1077 O O . GLU A 1 142 ? -2.703 -0.841 1.593 1.00 97.75 142 GLU A O 1
ATOM 1082 N N . ILE A 1 143 ? -1.137 -1.532 3.040 1.00 98.44 143 ILE A N 1
ATOM 1083 C CA . ILE A 1 143 ? -0.060 -1.788 2.081 1.00 98.44 143 ILE A CA 1
ATOM 1084 C C . ILE A 1 143 ? 0.426 -3.203 2.365 1.00 98.44 143 ILE A C 1
ATOM 1086 O O . ILE A 1 143 ? 0.924 -3.487 3.455 1.00 98.44 143 ILE A O 1
ATOM 1090 N N . ALA A 1 144 ? 0.227 -4.101 1.409 1.00 98.44 144 ALA A N 1
ATOM 1091 C CA . ALA A 1 144 ? 0.502 -5.519 1.554 1.00 98.44 144 ALA A CA 1
ATOM 1092 C C . ALA A 1 144 ? 1.378 -6.039 0.417 1.00 98.44 144 ALA A C 1
ATOM 1094 O O . ALA A 1 144 ? 1.232 -5.635 -0.734 1.00 98.44 144 ALA A O 1
ATOM 1095 N N . VAL A 1 145 ? 2.240 -6.999 0.739 1.00 98.38 145 VAL A N 1
ATOM 1096 C CA . VAL A 1 145 ? 3.018 -7.781 -0.229 1.00 98.38 145 VAL A CA 1
ATOM 1097 C C . VAL A 1 145 ? 2.821 -9.264 0.037 1.00 98.38 145 VAL A C 1
ATOM 1099 O O . VAL A 1 145 ? 2.601 -9.686 1.177 1.00 98.38 145 VAL A O 1
ATOM 1102 N N . GLY A 1 146 ? 2.901 -10.082 -1.002 1.00 98.25 146 GLY A N 1
ATOM 1103 C CA . GLY A 1 146 ? 2.646 -11.505 -0.873 1.00 98.25 146 GLY A CA 1
ATOM 1104 C C . GLY A 1 146 ? 3.158 -12.344 -2.029 1.00 98.25 146 GLY A C 1
ATOM 1105 O O . GLY A 1 146 ? 3.787 -11.850 -2.965 1.00 98.25 146 GLY A O 1
ATOM 1106 N N . ARG A 1 147 ? 2.882 -13.644 -1.924 1.00 98.12 147 ARG A N 1
ATOM 1107 C CA . ARG A 1 147 ? 3.272 -14.658 -2.904 1.00 98.12 147 ARG A CA 1
ATOM 1108 C C . ARG A 1 147 ? 2.079 -15.432 -3.433 1.00 98.12 147 ARG A C 1
ATOM 1110 O O . ARG A 1 147 ? 1.060 -15.582 -2.753 1.00 98.12 147 ARG A O 1
ATOM 1117 N N . ILE A 1 148 ? 2.233 -15.925 -4.650 1.00 98.12 148 ILE A N 1
ATOM 1118 C CA . ILE A 1 148 ? 1.265 -16.729 -5.374 1.00 98.12 148 ILE A CA 1
ATOM 1119 C C . ILE A 1 148 ? 1.834 -18.137 -5.483 1.00 98.12 148 ILE A C 1
ATOM 1121 O O . ILE A 1 148 ? 2.818 -18.355 -6.175 1.00 98.12 148 ILE A O 1
ATOM 1125 N N . GLU A 1 149 ? 1.190 -19.092 -4.824 1.00 97.62 149 GLU A N 1
ATOM 1126 C CA . GLU A 1 149 ? 1.571 -20.508 -4.857 1.00 97.62 149 GLU A CA 1
ATOM 1127 C C . GLU A 1 149 ? 0.323 -21.324 -5.203 1.00 97.62 149 GLU A C 1
ATOM 1129 O O . GLU A 1 149 ? -0.722 -21.147 -4.574 1.00 97.62 149 GLU A O 1
ATOM 1134 N N . ASP A 1 150 ? 0.380 -22.161 -6.244 1.00 95.75 150 ASP A N 1
ATOM 1135 C CA . ASP A 1 150 ? -0.767 -22.947 -6.738 1.00 95.75 150 ASP A CA 1
ATOM 1136 C C . ASP A 1 150 ? -2.043 -22.103 -6.969 1.00 95.75 150 ASP A C 1
ATOM 1138 O O . ASP A 1 150 ? -3.172 -22.514 -6.686 1.00 95.75 150 ASP A O 1
ATOM 1142 N N . GLY A 1 151 ? -1.864 -20.866 -7.451 1.00 95.00 151 GLY A N 1
ATOM 1143 C CA . GLY A 1 151 ? -2.948 -19.904 -7.685 1.00 95.00 151 GLY A CA 1
ATOM 1144 C C . GLY A 1 151 ? -3.517 -19.247 -6.420 1.00 95.00 151 GLY A C 1
ATOM 1145 O O . GLY A 1 151 ? -4.459 -18.457 -6.507 1.00 95.00 151 GLY A O 1
ATOM 1146 N N . ARG A 1 152 ? -2.962 -19.528 -5.237 1.00 98.00 152 ARG A N 1
ATOM 1147 C CA . ARG A 1 152 ? -3.340 -18.901 -3.967 1.00 98.00 152 ARG A CA 1
ATOM 1148 C C . ARG A 1 152 ? -2.457 -17.691 -3.673 1.00 98.00 152 ARG A C 1
ATOM 1150 O O . ARG A 1 152 ? -1.252 -17.831 -3.531 1.00 98.00 152 ARG A O 1
ATOM 1157 N N . TRP A 1 153 ? -3.079 -16.529 -3.485 1.00 98.50 153 TRP A N 1
ATOM 1158 C CA . TRP A 1 153 ? -2.406 -15.251 -3.236 1.00 98.50 153 TRP A CA 1
ATOM 1159 C C . TRP A 1 153 ? -2.294 -14.986 -1.734 1.00 98.50 153 TRP A C 1
ATOM 1161 O O . TRP A 1 153 ? -3.182 -14.376 -1.136 1.00 98.50 153 TRP A O 1
ATOM 1171 N N . THR A 1 154 ? -1.237 -15.483 -1.101 1.00 98.75 154 THR A N 1
ATOM 1172 C CA . THR A 1 154 ? -1.037 -15.355 0.348 1.00 98.75 154 THR A CA 1
ATOM 1173 C C . THR A 1 154 ? -0.280 -14.073 0.674 1.00 98.75 154 THR A C 1
ATOM 1175 O O . THR A 1 154 ? 0.813 -13.845 0.162 1.00 98.75 154 THR A O 1
ATOM 1178 N N . ILE A 1 155 ? -0.854 -13.246 1.547 1.00 98.69 155 ILE A N 1
ATOM 1179 C CA . ILE A 1 155 ? -0.220 -12.026 2.056 1.00 98.69 155 ILE A CA 1
ATOM 1180 C C . ILE A 1 155 ? 0.919 -12.428 2.996 1.00 98.69 155 ILE A C 1
ATOM 1182 O O . ILE A 1 155 ? 0.688 -13.120 3.987 1.00 98.69 155 ILE A O 1
ATOM 1186 N N . SER A 1 156 ? 2.139 -11.995 2.700 1.00 98.12 156 SER A N 1
ATOM 1187 C CA . SER A 1 156 ? 3.330 -12.279 3.508 1.00 98.12 156 SER A CA 1
ATOM 1188 C C . SER A 1 156 ? 3.566 -11.202 4.565 1.00 98.12 156 SER A C 1
ATOM 1190 O O . SER A 1 156 ? 3.960 -11.520 5.685 1.00 98.12 156 SER A O 1
ATOM 1192 N N . ALA A 1 157 ? 3.303 -9.942 4.217 1.00 97.38 157 ALA A N 1
ATOM 1193 C CA . ALA A 1 157 ? 3.373 -8.799 5.119 1.00 97.38 157 ALA A CA 1
ATOM 1194 C C . ALA A 1 157 ? 2.289 -7.777 4.756 1.00 97.38 157 ALA A C 1
ATOM 1196 O O . ALA A 1 157 ? 1.913 -7.659 3.589 1.00 97.38 157 ALA A O 1
ATOM 1197 N N . SER A 1 158 ? 1.783 -7.059 5.756 1.00 97.62 158 SER A N 1
ATOM 1198 C CA . SER A 1 158 ? 0.758 -6.027 5.599 1.00 97.62 158 SER A CA 1
ATOM 1199 C C . SER A 1 158 ? 0.881 -4.997 6.717 1.00 97.62 158 SER A C 1
ATOM 1201 O O . SER A 1 158 ? 1.138 -5.376 7.864 1.00 97.62 158 SER A O 1
ATOM 1203 N N . THR A 1 159 ? 0.629 -3.723 6.403 1.00 96.94 159 THR A N 1
ATOM 1204 C CA . THR A 1 159 ? 0.472 -2.654 7.408 1.00 96.94 159 THR A CA 1
ATOM 1205 C C . THR A 1 159 ? -0.685 -2.906 8.369 1.00 96.94 159 THR A C 1
ATOM 1207 O O . THR A 1 159 ? -0.733 -2.279 9.423 1.00 96.94 159 THR A O 1
ATOM 1210 N N . LEU A 1 160 ? -1.589 -3.837 8.042 1.00 95.75 160 LEU A N 1
ATOM 1211 C CA . LEU A 1 160 ? -2.613 -4.391 8.922 1.00 95.75 160 LEU A CA 1
ATOM 1212 C C . LEU A 1 160 ? -2.201 -5.822 9.334 1.00 95.75 160 LEU A C 1
ATOM 1214 O O . LEU A 1 160 ? -2.522 -6.780 8.630 1.00 95.75 160 LEU A O 1
ATOM 1218 N N . PRO A 1 161 ? -1.512 -6.034 10.473 1.00 94.12 161 PRO A N 1
ATOM 1219 C CA . PRO A 1 161 ? -0.822 -7.295 10.769 1.00 94.12 161 PRO A CA 1
ATOM 1220 C C . PRO A 1 161 ? -1.711 -8.543 10.780 1.00 94.12 161 PRO A C 1
ATOM 1222 O O . PRO A 1 161 ? -1.254 -9.635 10.447 1.00 94.12 161 PRO A O 1
ATOM 1225 N N . TYR A 1 162 ? -2.997 -8.394 11.107 1.00 93.81 162 TYR A N 1
ATOM 1226 C CA . TYR A 1 162 ? -3.978 -9.485 11.085 1.00 93.81 162 TYR A CA 1
ATOM 1227 C C . TYR A 1 162 ? -4.325 -9.990 9.666 1.00 93.81 162 TYR A C 1
ATOM 1229 O O . TYR A 1 162 ? -4.995 -11.020 9.513 1.00 93.81 162 TYR A O 1
ATOM 1237 N N . ARG A 1 163 ? -3.872 -9.283 8.622 1.00 96.44 163 ARG A N 1
ATOM 1238 C CA . ARG A 1 163 ? -3.984 -9.670 7.209 1.00 96.44 163 ARG A CA 1
ATOM 1239 C C . ARG A 1 163 ? -2.855 -10.594 6.756 1.00 96.44 163 ARG A C 1
ATOM 1241 O O . ARG A 1 163 ? -3.054 -11.354 5.810 1.00 96.44 163 ARG A O 1
ATOM 1248 N N . SER A 1 164 ? -1.712 -10.609 7.440 1.00 96.75 164 SER A N 1
ATOM 1249 C CA . SER A 1 164 ? -0.616 -11.533 7.128 1.00 96.75 164 SER A CA 1
ATOM 1250 C C . SER A 1 164 ? -1.077 -12.994 7.235 1.00 96.75 164 SER A C 1
ATOM 1252 O O . SER A 1 164 ? -1.785 -13.391 8.161 1.00 96.75 164 SER A O 1
ATOM 1254 N N . GLY A 1 165 ? -0.725 -13.804 6.240 1.00 97.12 165 GLY A N 1
ATOM 1255 C CA . GLY A 1 165 ? -1.172 -15.187 6.061 1.00 97.12 165 GLY A CA 1
ATOM 1256 C C . GLY A 1 165 ? -2.581 -15.345 5.472 1.00 97.12 165 GLY A C 1
ATOM 1257 O O . GLY A 1 165 ? -3.002 -16.469 5.172 1.00 97.12 165 GLY A O 1
ATOM 1258 N N . ARG A 1 166 ? -3.343 -14.257 5.283 1.00 97.06 166 ARG A N 1
ATOM 1259 C CA . ARG A 1 166 ? -4.656 -14.309 4.622 1.00 97.06 166 ARG A CA 1
ATOM 1260 C C . ARG A 1 166 ? -4.494 -14.385 3.106 1.00 97.06 166 ARG A C 1
ATOM 1262 O O . ARG A 1 166 ? -3.463 -14.034 2.544 1.00 97.06 166 ARG A O 1
ATOM 1269 N N . ASN A 1 167 ? -5.533 -14.892 2.446 1.00 97.94 167 ASN A N 1
ATOM 1270 C CA . ASN A 1 167 ? -5.575 -14.999 0.992 1.00 97.94 167 ASN A CA 1
ATOM 1271 C C . ASN A 1 167 ? -6.282 -13.769 0.408 1.00 97.94 167 ASN A C 1
ATOM 1273 O O . ASN A 1 167 ? -7.465 -13.585 0.702 1.00 97.94 167 ASN A O 1
ATOM 1277 N N . LEU A 1 168 ? -5.595 -12.985 -0.429 1.00 98.38 168 LEU A N 1
ATOM 1278 C CA . LEU A 1 168 ? -6.185 -11.843 -1.141 1.00 98.38 168 LEU A CA 1
ATOM 1279 C C . LEU A 1 168 ? -7.255 -12.306 -2.142 1.00 98.38 168 LEU A C 1
ATOM 1281 O O . LEU A 1 168 ? -8.287 -11.654 -2.295 1.00 98.38 168 LEU A O 1
ATOM 1285 N N . HIS A 1 169 ? -7.033 -13.467 -2.771 1.00 97.88 169 HIS A N 1
ATOM 1286 C CA . HIS A 1 169 ? -7.948 -14.137 -3.701 1.00 97.88 169 HIS A CA 1
ATOM 1287 C C . HIS A 1 169 ? -8.588 -13.177 -4.730 1.00 97.88 169 HIS A C 1
ATOM 1289 O O . HIS A 1 169 ? -9.820 -13.030 -4.740 1.00 97.88 169 HIS A O 1
ATOM 1295 N N . PRO A 1 170 ? -7.781 -12.504 -5.574 1.00 97.62 170 PRO A N 1
ATOM 1296 C CA . PRO A 1 170 ? -8.322 -11.663 -6.626 1.00 97.62 170 PRO A CA 1
ATOM 1297 C C . PRO A 1 170 ? -9.122 -12.511 -7.622 1.00 97.62 170 PRO A C 1
ATOM 1299 O O . PRO A 1 170 ? -8.667 -13.555 -8.089 1.00 97.62 170 PRO A O 1
ATOM 1302 N N . VAL A 1 171 ? -10.334 -12.067 -7.946 1.00 97.75 171 VAL A N 1
ATOM 1303 C CA . VAL A 1 171 ? -11.156 -12.635 -9.018 1.00 97.75 171 VAL A CA 1
ATOM 1304 C C . VAL A 1 171 ? -11.338 -11.566 -10.078 1.00 97.75 171 VAL A C 1
ATOM 1306 O O . VAL A 1 171 ? -12.035 -10.576 -9.848 1.00 97.75 171 VAL A O 1
ATOM 1309 N N . PHE A 1 172 ? -10.710 -11.786 -11.226 1.00 95.31 172 PHE A N 1
ATOM 1310 C CA . PHE A 1 172 ? -10.715 -10.860 -12.351 1.00 95.31 172 PHE A CA 1
ATOM 1311 C C . PHE A 1 172 ? -11.986 -11.014 -13.199 1.00 95.31 172 PHE A C 1
ATOM 1313 O O . PHE A 1 172 ? -12.516 -12.114 -13.370 1.00 95.31 172 PHE A O 1
ATOM 1320 N N . GLY A 1 173 ? -12.489 -9.896 -13.715 1.00 92.56 173 GLY A N 1
ATOM 1321 C CA . GLY A 1 173 ? -13.720 -9.800 -14.496 1.00 92.56 173 GLY A CA 1
ATOM 1322 C C . GLY A 1 173 ? -14.006 -8.344 -14.868 1.00 92.56 173 GLY A C 1
ATOM 1323 O O . GLY A 1 173 ? -13.104 -7.514 -14.823 1.00 92.56 173 GLY A O 1
ATOM 1324 N N . HIS A 1 174 ? -15.260 -8.020 -15.204 1.00 90.44 174 HIS A N 1
ATOM 1325 C CA . HIS A 1 174 ? -15.682 -6.623 -15.419 1.00 90.44 174 HIS A CA 1
ATOM 1326 C C . HIS A 1 174 ? -15.423 -5.747 -14.180 1.00 90.44 174 HIS A C 1
ATOM 1328 O O . HIS A 1 174 ? -14.999 -4.603 -14.292 1.00 90.44 174 HIS A O 1
ATOM 1334 N N . GLU A 1 175 ? -15.666 -6.314 -12.999 1.00 95.44 175 GLU A N 1
ATOM 1335 C CA . GLU A 1 175 ? -15.181 -5.800 -11.721 1.00 95.44 175 GLU A CA 1
ATOM 1336 C C . GLU A 1 175 ? -14.148 -6.785 -11.184 1.00 95.44 175 GLU A C 1
ATOM 1338 O O . GLU A 1 175 ? -14.325 -8.006 -11.291 1.00 95.44 175 GLU A O 1
ATOM 1343 N N . ILE A 1 176 ? -13.092 -6.257 -10.576 1.00 97.75 176 ILE A N 1
ATOM 1344 C CA . ILE A 1 176 ? -12.135 -7.067 -9.829 1.00 97.75 176 ILE A CA 1
ATOM 1345 C C . ILE A 1 176 ? -12.677 -7.221 -8.412 1.00 97.75 176 ILE A C 1
ATOM 1347 O O . ILE A 1 176 ? -13.253 -6.295 -7.847 1.00 97.75 176 ILE A O 1
ATOM 1351 N N . ARG A 1 177 ? -12.524 -8.405 -7.823 1.00 98.38 177 ARG A N 1
ATOM 1352 C CA . ARG A 1 177 ? -12.945 -8.668 -6.442 1.00 98.38 177 ARG A CA 1
ATOM 1353 C C . ARG A 1 177 ? -11.790 -9.186 -5.621 1.00 98.38 177 ARG A C 1
ATOM 1355 O O . ARG A 1 177 ? -11.098 -10.079 -6.091 1.00 98.38 177 ARG A O 1
ATOM 1362 N N . THR A 1 178 ? -11.629 -8.696 -4.400 1.00 98.44 178 THR A N 1
ATOM 1363 C CA . THR A 1 178 ? -10.633 -9.209 -3.448 1.00 98.44 178 THR A CA 1
ATOM 1364 C C . THR A 1 178 ? -11.285 -9.507 -2.106 1.00 98.44 178 THR A C 1
ATOM 1366 O O . THR A 1 178 ? -12.316 -8.931 -1.753 1.00 98.44 178 THR A O 1
ATOM 1369 N N . ARG A 1 179 ? -10.701 -10.440 -1.353 1.00 98.00 179 ARG A N 1
ATOM 1370 C CA . ARG A 1 179 ? -11.091 -10.683 0.038 1.00 98.00 179 ARG A CA 1
ATOM 1371 C C . ARG A 1 179 ? -10.443 -9.645 0.937 1.00 98.00 179 ARG A C 1
ATOM 1373 O O . ARG A 1 179 ? -9.230 -9.435 0.873 1.00 98.00 179 ARG A O 1
ATOM 1380 N N . ASP A 1 180 ? -11.232 -9.093 1.844 1.00 96.38 180 ASP A N 1
ATOM 1381 C CA . ASP A 1 180 ? -10.752 -8.185 2.877 1.00 96.38 180 ASP A CA 1
ATOM 1382 C C . ASP A 1 180 ? -11.317 -8.550 4.259 1.00 96.38 180 ASP A C 1
ATOM 1384 O O . ASP A 1 180 ? -12.162 -9.440 4.394 1.00 96.38 180 ASP A O 1
ATOM 1388 N N . THR A 1 181 ? -10.804 -7.892 5.286 1.00 93.81 181 THR A N 1
ATOM 1389 C CA . THR A 1 181 ? -11.282 -7.943 6.658 1.00 93.81 181 THR A CA 1
ATOM 1390 C C . THR A 1 181 ? -11.865 -6.572 6.985 1.00 93.81 181 THR A C 1
ATOM 1392 O O . THR A 1 181 ? -11.153 -5.576 6.932 1.00 93.81 181 THR A O 1
ATOM 1395 N N . ALA A 1 182 ? -13.159 -6.510 7.294 1.00 91.50 182 ALA A N 1
ATOM 1396 C CA . ALA A 1 182 ? -13.801 -5.287 7.755 1.00 91.50 182 ALA A CA 1
ATOM 1397 C C . ALA A 1 182 ? -13.225 -4.836 9.104 1.00 91.50 182 ALA A C 1
ATOM 1399 O O . ALA A 1 182 ? -12.550 -5.595 9.802 1.00 91.50 182 ALA A O 1
ATOM 1400 N N . PHE A 1 183 ? -13.557 -3.609 9.496 1.00 88.19 183 PHE A N 1
ATOM 1401 C CA . PHE A 1 183 ? -13.091 -2.985 10.733 1.00 88.19 183 PHE A CA 1
ATOM 1402 C C . PHE A 1 183 ? -13.291 -3.862 11.985 1.00 88.19 183 PHE A C 1
ATOM 1404 O O . PHE A 1 183 ? -12.417 -3.932 12.849 1.00 88.19 183 PHE A O 1
ATOM 1411 N N . ASP A 1 184 ? -14.421 -4.572 12.054 1.00 88.88 184 ASP A N 1
ATOM 1412 C CA . ASP A 1 184 ? -14.812 -5.468 13.150 1.00 88.88 184 ASP A CA 1
ATOM 1413 C C . ASP A 1 184 ? -14.234 -6.895 13.045 1.00 88.88 184 ASP A C 1
ATOM 1415 O O . ASP A 1 184 ? -14.535 -7.749 13.876 1.00 88.88 184 ASP A O 1
ATOM 1419 N N . GLY A 1 185 ? -13.417 -7.175 12.025 1.00 89.50 185 GLY A N 1
ATOM 1420 C CA . GLY A 1 185 ? -12.850 -8.497 11.760 1.00 89.50 185 GLY A CA 1
ATOM 1421 C C . GLY A 1 185 ? -13.664 -9.383 10.825 1.00 89.50 185 GLY A C 1
ATOM 1422 O O . GLY A 1 185 ? -13.199 -10.466 10.451 1.00 89.50 185 GLY A O 1
ATOM 1423 N N . THR A 1 186 ? -14.863 -8.962 10.424 1.00 92.94 186 THR A N 1
ATOM 1424 C CA . THR A 1 186 ? -15.707 -9.749 9.526 1.00 92.94 186 THR A CA 1
ATOM 1425 C C . THR A 1 186 ? -15.035 -9.893 8.163 1.00 92.94 186 THR A C 1
ATOM 1427 O O . THR A 1 186 ? -14.546 -8.929 7.580 1.00 92.94 186 THR A O 1
ATOM 1430 N N . SER A 1 187 ? -15.009 -11.109 7.614 1.00 94.88 187 SER A N 1
ATOM 1431 C CA . SER A 1 187 ? -14.522 -11.317 6.246 1.00 94.88 187 SER A CA 1
ATOM 1432 C C . SER A 1 187 ? -15.503 -10.723 5.241 1.00 94.88 187 SER A C 1
ATOM 1434 O O . SER A 1 187 ? -16.674 -11.100 5.218 1.00 94.88 187 SER A O 1
ATOM 1436 N N . ILE A 1 188 ? -15.008 -9.845 4.377 1.00 96.31 188 ILE A N 1
ATOM 1437 C CA . ILE A 1 188 ? -15.790 -9.183 3.333 1.00 96.31 188 ILE A CA 1
ATOM 1438 C C . ILE A 1 188 ? -15.168 -9.419 1.957 1.00 96.31 188 ILE A C 1
ATOM 1440 O O . ILE A 1 188 ? -14.041 -9.899 1.816 1.00 96.31 188 ILE A O 1
ATOM 1444 N N . THR A 1 189 ? -15.931 -9.104 0.915 1.00 97.75 189 THR A N 1
ATOM 1445 C CA . THR A 1 189 ? -15.428 -9.042 -0.458 1.00 97.75 189 THR A CA 1
ATOM 1446 C C . THR A 1 189 ? -15.557 -7.615 -0.942 1.00 97.75 189 THR A C 1
ATOM 1448 O O . THR A 1 189 ? -16.667 -7.094 -0.990 1.00 97.75 189 THR A O 1
ATOM 1451 N N . ARG A 1 190 ? -14.436 -7.011 -1.327 1.00 97.50 190 ARG A N 1
ATOM 1452 C CA . ARG A 1 190 ? -14.436 -5.707 -1.985 1.00 97.50 190 ARG A CA 1
ATOM 1453 C C . ARG A 1 190 ? -14.621 -5.870 -3.480 1.00 97.50 190 ARG A C 1
ATOM 1455 O O . ARG A 1 190 ? -14.218 -6.886 -4.056 1.00 97.50 190 ARG A O 1
ATOM 1462 N N . ARG A 1 191 ? -15.248 -4.871 -4.092 1.00 98.25 191 ARG A N 1
ATOM 1463 C CA . ARG A 1 191 ? -15.483 -4.793 -5.533 1.00 98.25 191 ARG A CA 1
ATOM 1464 C C . ARG A 1 191 ? -14.798 -3.553 -6.060 1.00 98.25 191 ARG A C 1
ATOM 1466 O O . ARG A 1 191 ? -14.962 -2.476 -5.504 1.00 98.25 191 ARG A O 1
ATOM 1473 N N . TRP A 1 192 ? -14.061 -3.728 -7.140 1.00 98.12 192 TRP A N 1
ATOM 1474 C CA . TRP A 1 192 ? -13.189 -2.715 -7.693 1.00 98.12 192 TRP A CA 1
ATOM 1475 C C . TRP A 1 192 ? -13.532 -2.474 -9.150 1.00 98.12 192 TRP A C 1
ATOM 1477 O O . TRP A 1 192 ? -13.643 -3.419 -9.942 1.00 98.12 192 TRP A O 1
ATOM 1487 N N . ARG A 1 193 ? -13.627 -1.202 -9.519 1.00 97.38 193 ARG A N 1
ATOM 1488 C CA . ARG A 1 193 ? -13.580 -0.777 -10.912 1.00 97.38 193 ARG A CA 1
ATOM 1489 C C . ARG A 1 193 ? -12.132 -0.474 -11.269 1.00 97.38 193 ARG A C 1
ATOM 1491 O O . ARG A 1 193 ? -11.466 0.255 -10.543 1.00 97.38 193 ARG A O 1
ATOM 1498 N N . SER A 1 194 ? -11.652 -1.008 -12.389 1.00 94.31 194 SER A N 1
ATOM 1499 C CA . SER A 1 194 ? -10.355 -0.590 -12.919 1.00 94.31 194 SER A CA 1
ATOM 1500 C C . SER A 1 194 ? -10.460 0.821 -13.487 1.00 94.31 194 SER A C 1
ATOM 1502 O O . SER A 1 194 ? -11.313 1.104 -14.333 1.00 94.31 194 SER A O 1
ATOM 1504 N N . VAL A 1 195 ? -9.583 1.696 -13.013 1.00 90.75 195 VAL A N 1
ATOM 1505 C CA . VAL A 1 195 ? -9.418 3.049 -13.522 1.00 90.75 195 VAL A CA 1
ATOM 1506 C C . VAL A 1 195 ? -8.309 2.988 -14.560 1.00 90.75 195 VAL A C 1
ATOM 1508 O O . VAL A 1 195 ? -7.150 2.745 -14.232 1.00 90.75 195 VAL A O 1
ATOM 1511 N N . HIS A 1 196 ? -8.656 3.173 -15.831 1.00 71.44 196 HIS A N 1
ATOM 1512 C CA . HIS A 1 196 ? -7.629 3.394 -16.843 1.00 71.44 196 HIS A CA 1
ATOM 1513 C C . HIS A 1 196 ? -7.110 4.824 -16.674 1.00 71.44 196 HIS A C 1
ATOM 1515 O O . HIS A 1 196 ? -7.933 5.741 -16.585 1.00 71.44 196 HIS A O 1
ATOM 1521 N N . PRO A 1 197 ? -5.788 5.053 -16.640 1.00 54.81 197 PRO A N 1
ATOM 1522 C CA . PRO A 1 197 ? -5.277 6.409 -16.650 1.00 54.81 197 PRO A CA 1
ATOM 1523 C C . PRO A 1 197 ? -5.717 7.086 -17.951 1.00 54.81 197 PRO A C 1
ATOM 1525 O O . PRO A 1 197 ? -5.435 6.606 -19.050 1.00 54.81 197 PRO A O 1
ATOM 1528 N N . THR A 1 198 ? -6.416 8.214 -17.837 1.00 44.75 198 THR A N 1
ATOM 1529 C CA . THR A 1 198 ? -6.581 9.124 -18.969 1.00 44.75 198 THR A CA 1
ATOM 1530 C C . THR A 1 198 ? -5.182 9.632 -19.323 1.00 44.75 198 THR A C 1
ATOM 1532 O O . THR A 1 198 ? -4.524 10.186 -18.436 1.00 44.75 198 THR A O 1
ATOM 1535 N N . PRO A 1 199 ? -4.680 9.461 -20.558 1.0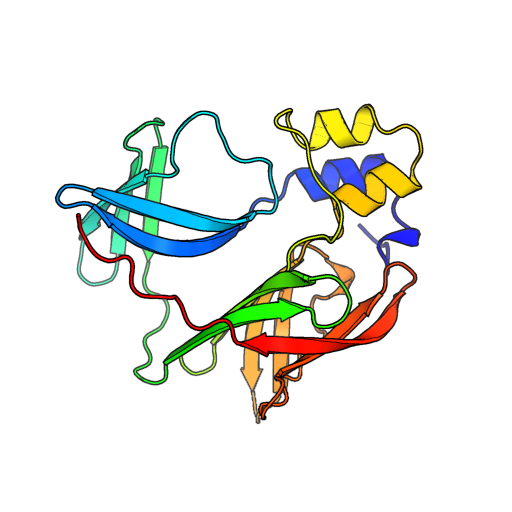0 39.47 199 PRO A N 1
ATOM 1536 C CA . PRO A 1 199 ? -3.413 10.071 -20.931 1.00 39.47 199 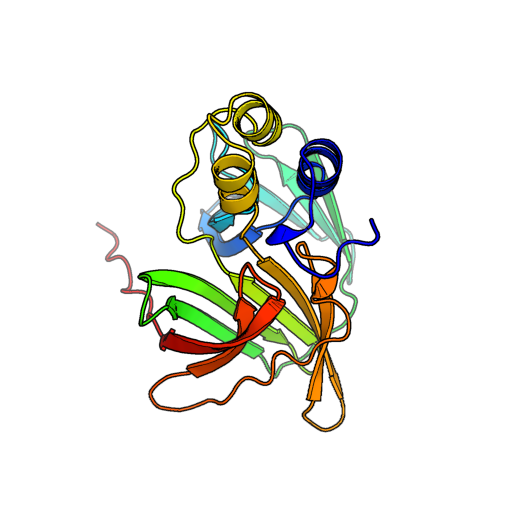PRO A CA 1
ATOM 1537 C C . PRO A 1 199 ? -3.546 11.585 -20.743 1.00 39.47 199 PRO A C 1
ATOM 1539 O O . PRO A 1 199 ? -4.432 12.215 -21.332 1.00 39.47 199 PRO A O 1
ATOM 1542 N N . ARG A 1 200 ? -2.704 12.172 -19.882 1.00 41.47 200 ARG A N 1
ATOM 1543 C CA . ARG A 1 200 ? -2.578 13.629 -19.811 1.00 41.47 200 ARG A CA 1
ATOM 1544 C C . ARG A 1 200 ? -2.114 14.084 -21.188 1.00 41.47 200 ARG A C 1
ATOM 1546 O O . ARG A 1 200 ? -1.099 13.619 -21.688 1.00 41.47 200 ARG A O 1
ATOM 1553 N N . SER A 1 201 ? -2.918 14.926 -21.827 1.00 37.78 201 SER A N 1
ATOM 1554 C CA . SER A 1 201 ? -2.478 15.631 -23.023 1.00 37.78 201 SER A CA 1
ATOM 1555 C C . SER A 1 201 ? -1.435 16.639 -22.570 1.00 37.78 201 SER A C 1
ATOM 1557 O O . SER A 1 201 ? -1.762 17.517 -21.771 1.00 37.78 201 SER A O 1
ATOM 1559 N N . ASP A 1 202 ? -0.199 16.485 -23.032 1.00 40.97 202 ASP A N 1
ATOM 1560 C CA . ASP A 1 202 ? 0.822 17.510 -22.867 1.00 40.97 202 ASP A CA 1
ATOM 1561 C C . ASP A 1 202 ? 0.328 18.787 -23.564 1.00 40.97 202 ASP A C 1
ATOM 1563 O O . ASP A 1 202 ? 0.120 18.808 -24.781 1.00 40.97 202 ASP A O 1
ATOM 1567 N N . THR A 1 203 ? 0.059 19.825 -22.773 1.00 34.94 203 THR A N 1
ATOM 1568 C CA . THR A 1 203 ? -0.110 21.212 -23.235 1.00 34.94 203 THR A CA 1
ATOM 1569 C C . THR A 1 203 ? 1.142 22.002 -22.946 1.00 34.94 203 THR A C 1
ATOM 1571 O O . THR A 1 203 ? 1.611 21.888 -21.791 1.00 34.94 203 THR A O 1
#

Radius of gyration: 17.77 Å; chains: 1; bounding box: 45×44×45 Å

Foldseek 3Di:
DPDLFLLPDDLVNLLVLLVDWDFDADWDDDPAWIFGDGLATLKADDPDTAIWHWDDPDDFWIWTAGDVDGDIDIDGHPDAAPDKDWFWKAFPPLRWIKIWIDGPFKIKIWTHQSDDDDRPTLSVCLVPPPDVVRSSSSRPIKIFMFGADPNWTATCDISGRSRHRPTQNWDDDCWIWGWDADNVRDIDITTIHTDDDDPPDDD